Protein AF-A0A7W0CWV4-F1 (afdb_monomer)

Nearest PDB structures (foldseek):
  7r3g-assembly1_B  TM=3.797E-01  e=4.487E-05  Pseudomonas aeruginosa PAO1
  7r3i-assembly1_A  TM=3.775E-01  e=4.732E-05  Pseudomonas aeruginosa PAO1
  8dq1-assembly1_D  TM=3.944E-01  e=2.731E-04  Pseudomonas aeruginosa
  4lgw-assembly1_A  TM=4.162E-01  e=2.286E-03  Escherichia coli K-12
  3qp6-assembly1_A-2  TM=3.674E-01  e=3.496E-03  Chromobacterium violaceum

Sequence (206 aa):
MHLPATTRLRAEILIAPDAERLVTLFADSLAEHGISGHFCLRKTGSALTPLVGDAPELIARSHSFFVDSDDMYFAGARVLLAEPDRALNNEEMARVRGYAQLFAARALALQELADDIETDCGLSLRERYVLGRRLAGLAPIDIALEAKLTVQSVTAAIDNAVARLGAETQAEAISVAARRGWLAVTSLENCSSSCQNLTYKAAQNG

Foldseek 3Di:
DDDQLLVVCVVPLLQPLALVVLQVSLCSNVVVQQWRWKFKWWADPNDTHGFDIDCPVLVVDDAPDKAAQPDPVLRTMIMGIHDHPDDDDPVRSVSNNVSNNSSNSLRSLLVQLVVQDQDPVQGTLVLLALLLVVVVVDDLVVVCVSSVHDSVVSVVSLVSLCVSVVHPDSVRSSVVCVVVVNRDNDSRPDPDDDPPDPDDDDDDPD

Solvent-accessible surface area (backbone atoms only — not comparable to full-atom values): 11822 Å² total; per-residue (Å²): 136,86,75,56,40,57,60,53,29,71,75,33,58,56,65,52,60,43,57,70,63,43,40,51,35,48,45,50,32,34,45,78,60,41,19,86,32,31,29,34,26,37,38,58,92,91,47,74,43,89,69,53,56,84,27,72,72,62,76,81,52,92,75,93,48,65,46,72,41,83,47,86,89,59,60,32,27,33,31,41,44,45,75,47,80,52,90,70,53,75,67,56,48,51,49,54,48,53,51,47,44,49,47,37,54,45,44,51,54,50,48,43,42,71,68,44,42,78,39,98,86,72,42,27,46,38,29,21,30,52,42,26,41,46,73,74,65,49,50,58,63,55,50,10,63,52,59,73,46,49,51,67,56,46,51,48,32,51,55,51,40,16,60,66,66,70,34,97,38,68,70,51,27,39,52,54,33,52,77,69,68,55,44,37,75,62,67,67,77,67,98,75,76,81,94,76,79,90,72,85,84,79,86,83,89,127

pLDDT: mean 79.52, std 17.87, range [30.25, 96.5]

Mean predicted aligned error: 11.3 Å

Radius of gyration: 19.94 Å; Cα contacts (8 Å, |Δi|>4): 281; chains: 1; bounding box: 46×44×71 Å

Structure (mmCIF, N/CA/C/O backbone):
data_AF-A0A7W0CWV4-F1
#
_entry.id   AF-A0A7W0CWV4-F1
#
loop_
_atom_site.group_PDB
_atom_site.id
_atom_site.type_symbol
_atom_site.label_atom_id
_atom_site.label_alt_id
_atom_site.label_comp_id
_atom_site.label_asym_id
_atom_site.label_entity_id
_atom_site.label_seq_id
_atom_site.pdbx_PDB_ins_code
_atom_site.Cartn_x
_atom_site.Cartn_y
_atom_site.Cartn_z
_atom_site.occupancy
_atom_site.B_iso_or_equiv
_atom_site.auth_seq_id
_atom_site.auth_comp_id
_atom_site.auth_asym_id
_atom_site.auth_atom_id
_atom_site.pdbx_PDB_model_num
ATOM 1 N N . MET A 1 1 ? 11.114 25.283 -8.990 1.00 48.53 1 MET A N 1
ATOM 2 C CA . MET A 1 1 ? 12.227 24.309 -8.987 1.00 48.53 1 MET A CA 1
ATOM 3 C C . MET A 1 1 ? 11.591 22.928 -9.021 1.00 48.53 1 MET A C 1
ATOM 5 O O . MET A 1 1 ? 10.829 22.630 -8.112 1.00 48.53 1 MET A O 1
ATOM 9 N N . HIS A 1 2 ? 11.763 22.158 -10.095 1.00 65.81 2 HIS A N 1
ATOM 10 C CA . HIS A 1 2 ? 11.173 20.818 -10.193 1.00 65.81 2 HIS A CA 1
ATOM 11 C C . HIS A 1 2 ? 12.136 19.836 -9.513 1.00 65.81 2 HIS A C 1
ATOM 13 O O . HIS A 1 2 ? 13.304 19.776 -9.892 1.00 65.81 2 HIS A O 1
ATOM 19 N N . LEU A 1 3 ? 11.696 19.169 -8.444 1.00 75.06 3 LEU A N 1
ATOM 20 C CA . LEU A 1 3 ? 12.513 18.166 -7.756 1.00 75.06 3 LEU A CA 1
ATOM 21 C C . LEU A 1 3 ? 12.644 16.920 -8.649 1.00 75.06 3 LEU A C 1
ATOM 23 O O . LEU A 1 3 ? 11.643 16.544 -9.266 1.00 75.06 3 LEU A O 1
ATOM 27 N N . PRO A 1 4 ? 13.815 16.250 -8.683 1.00 87.56 4 PRO A N 1
ATOM 28 C CA . PRO A 1 4 ? 13.959 14.962 -9.363 1.00 87.56 4 PRO A CA 1
ATOM 29 C C . PRO A 1 4 ? 12.884 13.970 -8.904 1.00 87.56 4 PRO A C 1
ATOM 31 O O . PRO A 1 4 ? 12.509 13.963 -7.725 1.00 87.56 4 PRO A O 1
ATOM 34 N N . ALA A 1 5 ? 12.382 13.134 -9.810 1.00 87.44 5 ALA A N 1
ATOM 35 C CA . ALA A 1 5 ? 11.372 12.122 -9.516 1.00 87.44 5 ALA A CA 1
ATOM 36 C C . ALA A 1 5 ? 11.828 11.176 -8.408 1.00 87.44 5 ALA A C 1
ATOM 38 O O . ALA A 1 5 ? 11.078 10.939 -7.464 1.00 87.44 5 ALA A O 1
ATOM 39 N N . THR A 1 6 ? 13.090 10.749 -8.441 1.00 86.44 6 THR A N 1
ATOM 40 C CA . THR A 1 6 ? 13.674 9.941 -7.368 1.00 86.44 6 THR A CA 1
ATOM 41 C C . THR A 1 6 ? 13.585 10.630 -5.998 1.00 86.44 6 THR A C 1
ATOM 43 O O . THR A 1 6 ? 13.285 9.992 -4.991 1.00 86.44 6 THR A O 1
ATOM 46 N N . THR A 1 7 ? 13.802 11.946 -5.928 1.00 85.81 7 THR A N 1
ATOM 47 C CA . THR A 1 7 ? 13.691 12.710 -4.671 1.00 85.81 7 THR A CA 1
ATOM 48 C C . THR A 1 7 ? 12.243 12.775 -4.186 1.00 85.81 7 THR A C 1
ATOM 50 O O . THR A 1 7 ? 11.997 12.626 -2.990 1.00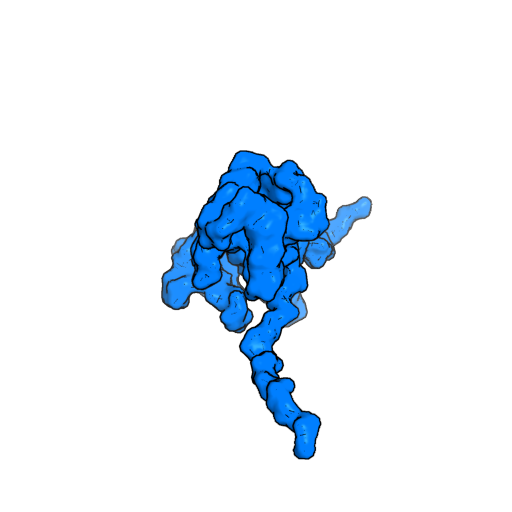 85.81 7 THR A O 1
ATOM 53 N N . ARG A 1 8 ? 11.282 12.954 -5.102 1.00 86.19 8 ARG A N 1
ATOM 54 C CA . ARG A 1 8 ? 9.847 12.934 -4.776 1.00 86.19 8 ARG A CA 1
ATOM 55 C C . ARG A 1 8 ? 9.422 11.563 -4.252 1.00 86.19 8 ARG A C 1
ATOM 57 O O . ARG A 1 8 ? 8.837 11.489 -3.177 1.00 86.19 8 ARG A O 1
ATOM 64 N N . LEU A 1 9 ? 9.806 10.486 -4.942 1.00 87.31 9 LEU A N 1
ATOM 65 C CA . LEU A 1 9 ? 9.538 9.121 -4.492 1.00 87.31 9 LEU A CA 1
ATOM 66 C C . LEU A 1 9 ? 10.114 8.882 -3.094 1.00 87.31 9 LEU A C 1
ATOM 68 O O . LEU A 1 9 ? 9.396 8.429 -2.214 1.00 87.31 9 LEU A O 1
ATOM 72 N N . ARG A 1 10 ? 11.377 9.246 -2.844 1.00 84.88 10 ARG A N 1
ATOM 73 C CA . ARG A 1 10 ? 12.005 9.087 -1.519 1.00 84.88 10 ARG A CA 1
ATOM 74 C C . ARG A 1 10 ? 11.244 9.783 -0.393 1.00 84.88 10 ARG A C 1
ATOM 76 O O . ARG A 1 10 ? 11.206 9.251 0.710 1.00 84.88 10 ARG A O 1
ATOM 83 N N . ALA A 1 11 ? 10.692 10.965 -0.653 1.00 82.00 11 ALA A N 1
ATOM 84 C CA . ALA A 1 11 ? 9.949 11.724 0.348 1.00 82.00 11 ALA A CA 1
ATOM 85 C C . ALA A 1 11 ? 8.570 11.118 0.647 1.00 82.00 11 ALA A C 1
ATOM 87 O O . ALA A 1 11 ? 8.021 11.356 1.718 1.00 82.00 11 ALA A O 1
ATOM 88 N N . GLU A 1 12 ? 8.009 10.352 -0.290 1.00 82.25 12 GLU A N 1
ATOM 89 C CA . GLU A 1 12 ? 6.602 9.960 -0.248 1.00 82.25 12 GLU A CA 1
ATOM 90 C C . GLU A 1 12 ? 6.362 8.450 -0.169 1.00 82.25 12 GLU A C 1
ATOM 92 O O . GLU A 1 12 ? 5.296 8.040 0.274 1.00 82.25 12 GLU A O 1
ATOM 97 N N . ILE A 1 13 ? 7.321 7.600 -0.543 1.00 80.75 13 ILE A N 1
ATOM 98 C CA . ILE A 1 13 ? 7.119 6.149 -0.701 1.00 80.75 13 ILE A CA 1
ATOM 99 C C . ILE A 1 13 ? 6.605 5.459 0.569 1.00 80.75 13 ILE A C 1
ATOM 101 O O . ILE A 1 13 ? 5.831 4.512 0.478 1.00 80.75 13 ILE A O 1
ATOM 105 N N . LEU A 1 14 ? 6.981 5.960 1.749 1.00 71.69 14 LEU A N 1
ATOM 106 C CA . LEU A 1 14 ? 6.541 5.427 3.041 1.00 71.69 14 LEU A CA 1
ATOM 107 C C . LEU A 1 14 ? 5.212 6.015 3.522 1.00 71.69 14 LEU A C 1
ATOM 109 O O . LEU A 1 14 ? 4.548 5.405 4.357 1.00 71.69 14 LEU A O 1
ATOM 113 N N . ILE A 1 15 ? 4.790 7.158 2.979 1.00 69.81 15 ILE A N 1
ATOM 114 C CA . ILE A 1 15 ? 3.610 7.909 3.432 1.00 69.81 15 ILE A CA 1
ATOM 115 C C . ILE A 1 15 ? 2.509 8.013 2.372 1.00 69.81 15 ILE A C 1
ATOM 117 O O . ILE A 1 15 ? 1.427 8.502 2.682 1.00 69.81 15 ILE A O 1
ATOM 121 N N . ALA A 1 16 ? 2.749 7.534 1.147 1.00 70.94 16 ALA A N 1
ATOM 122 C CA . ALA A 1 16 ? 1.817 7.617 0.030 1.00 70.94 16 ALA A CA 1
ATOM 123 C C . ALA A 1 16 ? 0.456 7.013 0.423 1.00 70.94 16 ALA A C 1
ATOM 125 O O . ALA A 1 16 ? 0.396 5.814 0.709 1.00 70.94 16 ALA A O 1
ATOM 126 N N . PRO A 1 17 ? -0.632 7.803 0.458 1.00 65.50 17 PRO A N 1
ATOM 127 C CA . PRO A 1 17 ? -1.905 7.375 1.040 1.00 65.50 17 PRO A CA 1
ATOM 128 C C . PRO A 1 17 ? -2.583 6.257 0.244 1.00 65.50 17 PRO A C 1
ATOM 130 O O . PRO A 1 17 ? -3.444 5.561 0.769 1.00 65.50 17 PRO A O 1
ATOM 133 N N . ASP A 1 18 ? -2.179 6.054 -1.010 1.00 72.38 18 ASP A N 1
ATOM 134 C CA . ASP A 1 18 ? -2.838 5.141 -1.928 1.00 72.38 18 ASP A CA 1
ATOM 135 C C . ASP A 1 18 ? -1.912 4.608 -3.027 1.00 72.38 18 ASP A C 1
ATOM 137 O O . ASP A 1 18 ? -0.831 5.145 -3.288 1.00 72.38 18 ASP A O 1
ATOM 141 N N . ALA A 1 19 ? -2.368 3.532 -3.672 1.00 79.12 19 ALA A N 1
ATOM 142 C CA . ALA A 1 19 ? -1.589 2.800 -4.657 1.00 79.12 19 ALA A CA 1
ATOM 143 C C . ALA A 1 19 ? -1.423 3.570 -5.979 1.00 79.12 19 ALA A C 1
ATOM 145 O O . ALA A 1 19 ? -0.375 3.467 -6.599 1.00 79.12 19 ALA A O 1
ATOM 146 N N . GLU A 1 20 ? -2.399 4.379 -6.396 1.00 84.00 20 GLU A N 1
ATOM 147 C CA . GLU A 1 20 ? -2.355 5.138 -7.657 1.00 84.00 20 GLU A CA 1
ATOM 148 C C . GLU A 1 20 ? -1.263 6.219 -7.625 1.00 84.00 20 GLU A C 1
ATOM 150 O O . GLU A 1 20 ? -0.441 6.334 -8.542 1.00 84.00 20 GLU A O 1
ATOM 155 N N . ARG A 1 21 ? -1.195 6.976 -6.524 1.00 83.94 21 ARG A N 1
ATOM 156 C CA . ARG A 1 21 ? -0.121 7.949 -6.300 1.00 83.94 21 ARG A CA 1
ATOM 157 C C . ARG A 1 21 ? 1.238 7.261 -6.248 1.00 83.94 21 ARG A C 1
ATOM 159 O O . ARG A 1 21 ? 2.197 7.745 -6.846 1.00 83.94 21 ARG A O 1
ATOM 166 N N . LEU A 1 22 ? 1.312 6.133 -5.549 1.00 88.19 22 LEU A N 1
ATOM 167 C CA . LEU A 1 22 ? 2.534 5.353 -5.422 1.00 88.19 22 LEU A CA 1
ATOM 168 C C . LEU A 1 22 ? 3.024 4.821 -6.785 1.00 88.19 22 LEU A C 1
ATOM 170 O O . LEU A 1 22 ? 4.214 4.935 -7.073 1.00 88.19 22 LEU A O 1
ATOM 174 N N . VAL A 1 23 ? 2.122 4.317 -7.636 1.00 93.19 23 VAL A N 1
ATOM 175 C CA . VAL A 1 23 ? 2.412 3.888 -9.020 1.00 93.19 23 VAL A CA 1
ATOM 176 C C . VAL A 1 23 ? 2.984 5.040 -9.830 1.00 93.19 23 VAL A C 1
ATOM 178 O O . VAL A 1 23 ? 4.020 4.880 -10.465 1.00 93.19 23 VAL A O 1
ATOM 181 N N . THR A 1 24 ? 2.361 6.217 -9.758 1.00 92.38 24 THR A N 1
ATOM 182 C CA . THR A 1 24 ? 2.799 7.393 -10.525 1.00 92.38 24 THR A CA 1
ATOM 183 C C . THR A 1 24 ? 4.199 7.843 -10.099 1.00 92.38 24 THR A C 1
ATOM 185 O O . THR A 1 24 ? 5.072 8.063 -10.932 1.00 92.38 24 THR A O 1
ATOM 188 N N . LEU A 1 25 ? 4.448 7.936 -8.788 1.00 92.19 25 LEU A N 1
ATOM 189 C CA . LEU A 1 25 ? 5.756 8.328 -8.255 1.00 92.19 25 LEU A CA 1
ATOM 190 C C . LEU A 1 25 ? 6.855 7.329 -8.620 1.00 92.19 25 LEU A C 1
ATOM 192 O O . LEU A 1 25 ? 7.989 7.728 -8.894 1.00 92.19 25 LEU A O 1
ATOM 196 N N . PHE A 1 26 ? 6.534 6.035 -8.595 1.00 95.31 26 PHE A N 1
ATOM 197 C CA . PHE A 1 26 ? 7.499 5.003 -8.934 1.00 95.31 26 PHE A CA 1
ATOM 198 C C . PHE A 1 26 ? 7.776 4.967 -10.442 1.00 95.31 26 PHE A C 1
ATOM 200 O O . PHE A 1 26 ? 8.948 4.962 -10.819 1.00 95.31 26 PHE A O 1
ATOM 207 N N . ALA A 1 27 ? 6.749 5.078 -11.289 1.00 95.56 27 ALA A N 1
ATOM 208 C CA . ALA A 1 27 ? 6.884 5.217 -12.741 1.00 95.56 27 ALA A CA 1
ATOM 209 C C . ALA A 1 27 ? 7.787 6.399 -13.128 1.00 95.56 27 ALA A C 1
ATOM 211 O O . ALA A 1 27 ? 8.766 6.223 -13.853 1.00 95.56 27 ALA A O 1
ATOM 212 N N . ASP A 1 28 ? 7.532 7.583 -12.559 1.00 94.56 28 ASP A N 1
ATOM 213 C CA . ASP A 1 28 ? 8.356 8.775 -12.780 1.00 94.56 28 ASP A CA 1
ATOM 214 C C . ASP A 1 28 ? 9.831 8.521 -12.407 1.00 94.56 28 ASP A C 1
ATOM 216 O O . ASP A 1 28 ? 10.742 8.980 -13.095 1.00 94.56 28 ASP A O 1
ATOM 220 N N . SER A 1 29 ? 10.088 7.795 -11.310 1.00 94.69 29 SER A N 1
ATOM 221 C CA . SER A 1 29 ? 11.456 7.474 -10.875 1.00 94.69 29 SER A CA 1
ATOM 222 C C . SER A 1 29 ? 12.153 6.461 -11.790 1.00 94.69 29 SER A C 1
ATOM 224 O O . SER A 1 29 ? 13.354 6.564 -12.033 1.00 94.69 29 SER A O 1
ATOM 226 N N . LEU A 1 30 ? 11.405 5.496 -12.327 1.00 95.06 30 LEU A N 1
ATOM 227 C CA . LEU A 1 30 ? 11.904 4.489 -13.259 1.00 95.06 30 LEU A CA 1
ATOM 228 C C . LEU A 1 30 ? 12.254 5.112 -14.614 1.00 95.06 30 LEU A C 1
ATOM 230 O O . LEU A 1 30 ? 13.278 4.758 -15.205 1.00 95.06 30 LEU A O 1
ATOM 234 N N . ALA A 1 31 ? 11.477 6.104 -15.055 1.00 94.56 31 ALA A N 1
ATOM 235 C CA . ALA A 1 31 ? 11.736 6.849 -16.282 1.00 94.56 31 ALA A CA 1
ATOM 236 C C . ALA A 1 31 ? 13.095 7.578 -16.261 1.00 94.56 31 ALA A C 1
ATOM 238 O O . ALA A 1 31 ? 13.762 7.654 -17.294 1.00 94.56 31 ALA A O 1
ATOM 239 N N . GLU A 1 32 ? 13.580 8.033 -15.095 1.00 93.38 32 GLU A N 1
ATOM 240 C CA . GLU A 1 32 ? 14.938 8.603 -14.951 1.00 93.38 32 GLU A CA 1
ATOM 241 C C . GLU A 1 32 ? 16.050 7.587 -15.280 1.00 93.38 32 GLU A C 1
ATOM 243 O O . GLU A 1 32 ? 17.175 7.962 -15.622 1.00 93.38 32 GLU A O 1
ATOM 248 N N . HIS A 1 33 ? 15.728 6.295 -15.216 1.00 92.88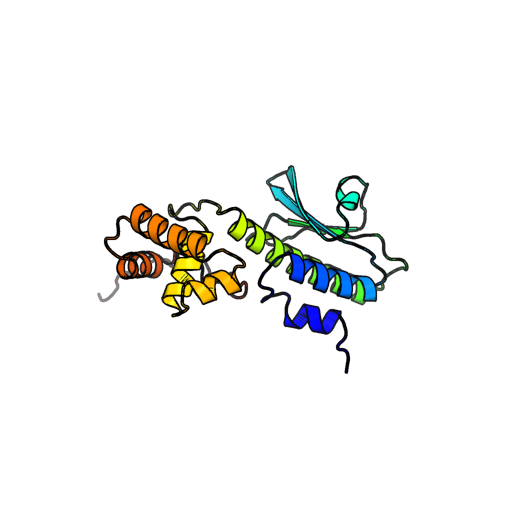 33 HIS A N 1
ATOM 249 C CA . HIS A 1 33 ? 16.605 5.180 -15.556 1.00 92.88 33 HIS A CA 1
ATOM 250 C C . HIS A 1 33 ? 16.272 4.542 -16.917 1.00 92.88 33 HIS A C 1
ATOM 252 O O . HIS A 1 33 ? 16.856 3.517 -17.261 1.00 92.88 33 HIS A O 1
ATOM 258 N N . GLY A 1 34 ? 15.376 5.141 -17.711 1.00 93.88 34 GLY A N 1
ATOM 259 C CA . GLY A 1 34 ? 14.951 4.596 -19.005 1.00 93.88 34 GLY A CA 1
ATOM 260 C C . GLY A 1 34 ? 14.116 3.320 -18.885 1.00 93.88 34 GLY A C 1
ATOM 261 O O . GLY A 1 34 ? 14.132 2.502 -19.794 1.00 93.88 34 GLY A O 1
ATOM 262 N N . ILE A 1 35 ? 13.442 3.108 -17.752 1.00 94.94 35 ILE A N 1
ATOM 263 C CA . ILE A 1 35 ? 12.514 1.992 -17.548 1.00 94.94 35 ILE A CA 1
ATOM 264 C C . ILE A 1 35 ? 11.100 2.542 -17.726 1.00 94.94 35 ILE A C 1
ATOM 266 O O . ILE A 1 35 ? 10.669 3.410 -16.972 1.00 94.94 35 ILE A O 1
ATOM 270 N N . SER A 1 36 ? 10.389 2.046 -18.735 1.00 94.38 36 SER A N 1
ATOM 271 C CA . SER A 1 36 ? 9.121 2.623 -19.206 1.00 94.38 36 SER A CA 1
ATOM 272 C C . SER A 1 36 ? 7.865 2.095 -18.512 1.00 94.38 36 SER A C 1
ATOM 274 O O . SER A 1 36 ? 6.772 2.558 -18.822 1.00 94.38 36 SER A O 1
ATOM 276 N N . GLY A 1 37 ? 7.999 1.143 -17.587 1.00 94.00 37 GLY A N 1
ATOM 277 C CA . GLY A 1 37 ? 6.848 0.602 -16.877 1.00 94.00 37 GLY A CA 1
ATOM 278 C C . GLY A 1 37 ? 7.205 -0.430 -15.819 1.00 94.00 37 GLY A C 1
ATOM 279 O O . GLY A 1 37 ? 8.314 -0.976 -15.783 1.00 94.00 37 GLY A O 1
ATOM 280 N N . HIS A 1 38 ? 6.237 -0.697 -14.953 1.00 95.69 38 HIS A N 1
ATOM 281 C CA . HIS A 1 38 ? 6.336 -1.667 -13.879 1.00 95.69 38 HIS A CA 1
ATOM 282 C C . HIS A 1 38 ? 4.982 -2.290 -13.539 1.00 95.69 38 HIS A C 1
ATOM 284 O O . HIS A 1 38 ? 3.911 -1.738 -13.802 1.00 95.69 38 HIS A O 1
ATOM 290 N N . PHE A 1 39 ? 5.030 -3.455 -12.896 1.00 94.50 39 PHE A N 1
ATOM 291 C CA . PHE A 1 39 ? 3.834 -4.084 -12.362 1.00 94.50 39 PHE A CA 1
ATOM 292 C C . PHE A 1 39 ? 4.110 -4.887 -11.094 1.00 94.50 39 PHE A C 1
ATOM 294 O O . PHE A 1 39 ? 4.978 -5.756 -11.069 1.00 94.50 39 PHE A O 1
ATOM 301 N N . CYS A 1 40 ? 3.354 -4.608 -10.037 1.00 92.56 40 CYS A N 1
ATOM 302 C CA . CYS A 1 40 ? 3.378 -5.334 -8.776 1.00 92.56 40 CYS A CA 1
ATOM 303 C C . CYS A 1 40 ? 2.389 -6.500 -8.801 1.00 92.56 40 CYS A C 1
ATOM 305 O O . CYS A 1 40 ? 1.221 -6.357 -9.172 1.00 92.56 40 CYS A O 1
ATOM 307 N N . LEU A 1 41 ? 2.853 -7.649 -8.335 1.00 90.00 41 LEU A N 1
ATOM 308 C CA . LEU A 1 41 ? 2.095 -8.878 -8.174 1.00 90.00 41 LEU A CA 1
ATOM 309 C C . LEU A 1 41 ? 2.132 -9.282 -6.707 1.00 90.00 41 LEU A C 1
ATOM 311 O O . LEU A 1 41 ? 3.210 -9.291 -6.120 1.00 90.00 41 LEU A O 1
ATOM 315 N N . ARG A 1 42 ? 1.000 -9.698 -6.136 1.00 87.25 42 ARG A N 1
ATOM 316 C CA . ARG A 1 42 ? 0.977 -10.428 -4.866 1.00 87.25 42 ARG A CA 1
ATOM 317 C C . ARG A 1 42 ? 1.454 -11.861 -5.102 1.00 87.25 42 ARG A C 1
ATOM 319 O O . ARG A 1 42 ? 1.037 -12.495 -6.064 1.00 87.25 42 ARG A O 1
ATOM 326 N N . LYS A 1 43 ? 2.291 -12.390 -4.217 1.00 81.94 43 LYS A N 1
ATOM 327 C CA . LYS A 1 43 ? 2.800 -13.762 -4.232 1.00 81.94 43 LYS A CA 1
ATOM 328 C C . LYS A 1 43 ? 2.219 -14.536 -3.052 1.00 81.94 43 LYS A C 1
ATOM 330 O O . LYS A 1 43 ? 2.431 -14.165 -1.905 1.00 81.94 43 LYS A O 1
ATOM 335 N N . THR A 1 44 ? 1.518 -15.630 -3.325 1.00 77.06 44 THR A N 1
ATOM 336 C CA . THR A 1 44 ? 0.954 -16.517 -2.296 1.00 77.06 44 THR A CA 1
ATOM 337 C C . THR A 1 44 ? 1.387 -17.945 -2.597 1.00 77.06 44 THR A C 1
ATOM 339 O O . THR A 1 44 ? 0.859 -18.601 -3.495 1.00 77.06 44 THR A O 1
ATOM 342 N N . GLY A 1 45 ? 2.419 -18.416 -1.893 1.00 75.19 45 GLY A N 1
ATOM 343 C CA . GLY A 1 45 ? 3.118 -19.645 -2.271 1.00 75.19 45 GLY A CA 1
ATOM 344 C C . GLY A 1 45 ? 3.741 -19.508 -3.666 1.00 75.19 45 GLY A C 1
ATOM 345 O O . GLY A 1 45 ? 4.633 -18.683 -3.872 1.00 75.19 45 GLY A O 1
ATOM 346 N N . SER A 1 46 ? 3.267 -20.309 -4.624 1.00 76.50 46 SER A N 1
ATOM 347 C CA . SER A 1 46 ? 3.660 -20.236 -6.040 1.00 76.50 46 SER A CA 1
ATOM 348 C C . SER A 1 46 ? 2.728 -19.381 -6.907 1.00 76.50 46 SER A C 1
ATOM 350 O O . SER A 1 46 ? 3.074 -19.091 -8.051 1.00 76.50 46 SER A O 1
ATOM 352 N N . ALA A 1 47 ? 1.561 -18.981 -6.395 1.00 80.81 47 ALA A N 1
ATOM 353 C CA . ALA A 1 47 ? 0.602 -18.180 -7.144 1.00 80.81 47 ALA A CA 1
ATOM 354 C C . ALA A 1 47 ? 1.032 -16.708 -7.192 1.00 80.81 47 ALA A C 1
ATOM 356 O O . ALA A 1 47 ? 1.503 -16.163 -6.191 1.00 80.81 47 ALA A O 1
ATOM 357 N N . LEU A 1 48 ? 0.839 -16.072 -8.351 1.00 84.31 48 LEU A N 1
ATOM 358 C CA . LEU A 1 48 ? 1.027 -14.638 -8.556 1.00 84.31 48 LEU A CA 1
ATOM 359 C C . LEU A 1 48 ? -0.312 -14.009 -8.947 1.00 84.31 48 LEU A C 1
ATOM 361 O O . LEU A 1 48 ? -0.896 -14.383 -9.963 1.00 84.31 48 LEU A O 1
ATOM 365 N N . THR A 1 49 ? -0.778 -13.051 -8.153 1.00 86.75 49 THR A N 1
ATOM 366 C CA . THR A 1 49 ? -2.042 -12.339 -8.368 1.00 86.75 49 THR A CA 1
ATOM 367 C C . THR A 1 49 ? -1.748 -10.881 -8.718 1.00 86.75 49 THR A C 1
ATOM 369 O O . THR A 1 49 ? -0.954 -10.254 -8.015 1.00 86.75 49 THR A O 1
ATOM 372 N N . PRO A 1 50 ? -2.356 -10.312 -9.773 1.00 89.19 50 PRO A N 1
ATOM 373 C CA . PRO A 1 50 ? -2.196 -8.899 -10.105 1.00 89.19 50 PRO A CA 1
ATOM 374 C C . PRO A 1 50 ? -2.537 -7.977 -8.931 1.00 89.19 50 PRO A C 1
ATOM 376 O O . PRO A 1 50 ? -3.556 -8.188 -8.278 1.00 89.19 50 PRO A O 1
ATOM 379 N N . LEU A 1 51 ? -1.688 -6.976 -8.669 1.00 87.50 51 LEU A N 1
ATOM 380 C CA . LEU A 1 51 ? -1.904 -6.002 -7.599 1.00 87.50 51 LEU A CA 1
ATOM 381 C C . LEU A 1 51 ? -2.056 -4.589 -8.169 1.00 87.50 51 LEU A C 1
ATOM 383 O O . LEU A 1 51 ? -3.166 -4.073 -8.231 1.00 87.50 51 LEU A O 1
ATOM 387 N N . VAL A 1 52 ? -0.962 -3.968 -8.616 1.00 91.12 52 VAL A N 1
ATOM 388 C CA . VAL A 1 52 ? -0.997 -2.596 -9.143 1.00 91.12 52 VAL A CA 1
ATOM 389 C C . VAL A 1 52 ? 0.229 -2.293 -10.004 1.00 91.12 52 VAL A C 1
ATOM 391 O O . VAL A 1 52 ? 1.305 -2.825 -9.752 1.00 91.12 52 VAL A O 1
ATOM 394 N N . GLY A 1 53 ? 0.097 -1.414 -10.990 1.00 93.19 53 GLY A N 1
ATOM 395 C CA . GLY A 1 53 ? 1.195 -0.930 -11.824 1.00 93.19 53 GLY A CA 1
ATOM 396 C C . GLY A 1 53 ? 0.673 -0.131 -13.009 1.00 93.19 53 GLY A C 1
ATOM 397 O O . GLY A 1 53 ? -0.539 -0.059 -13.219 1.00 93.19 53 GLY A O 1
ATOM 398 N N . ASP A 1 54 ? 1.583 0.450 -13.781 1.00 94.25 54 ASP A N 1
ATOM 399 C CA . ASP A 1 54 ? 1.278 1.214 -14.996 1.00 94.25 54 ASP A CA 1
ATOM 400 C C . ASP A 1 54 ? 1.429 0.391 -16.287 1.00 94.25 54 ASP A C 1
ATOM 402 O O . ASP A 1 54 ? 0.954 0.821 -17.335 1.00 94.25 54 ASP A O 1
ATOM 406 N N . ALA A 1 55 ? 2.021 -0.805 -16.202 1.00 93.25 55 ALA A N 1
ATOM 407 C CA . ALA A 1 55 ? 2.272 -1.689 -17.341 1.00 93.25 55 ALA A CA 1
ATOM 408 C C . ALA A 1 55 ? 1.747 -3.126 -17.094 1.00 93.25 55 ALA A C 1
ATOM 410 O O . ALA A 1 55 ? 2.532 -4.061 -16.888 1.00 93.25 55 ALA A O 1
ATOM 411 N N . PRO A 1 56 ? 0.416 -3.353 -17.068 1.00 91.50 56 PRO A N 1
ATOM 412 C CA . PRO A 1 56 ? -0.183 -4.674 -16.821 1.00 91.50 56 PRO A CA 1
ATOM 413 C C . PRO A 1 56 ? 0.198 -5.737 -17.860 1.00 91.50 56 PRO A C 1
ATOM 415 O O . PRO A 1 56 ? 0.178 -6.934 -17.571 1.00 91.50 56 PRO A O 1
ATOM 418 N N . GLU A 1 57 ? 0.589 -5.334 -19.065 1.00 91.00 57 GLU A N 1
ATOM 419 C CA . GLU A 1 57 ? 1.091 -6.227 -20.105 1.00 91.00 57 GLU A CA 1
ATOM 420 C C . GLU A 1 57 ? 2.364 -6.978 -19.690 1.00 91.00 57 GLU A C 1
ATOM 422 O O . GLU A 1 57 ? 2.632 -8.054 -20.228 1.00 91.00 57 GLU A O 1
ATOM 427 N N . LEU A 1 58 ? 3.114 -6.478 -18.698 1.00 90.56 58 LEU A N 1
ATOM 428 C CA . LEU A 1 58 ? 4.272 -7.175 -18.131 1.00 90.56 58 LEU A CA 1
ATOM 429 C C . LEU A 1 58 ? 3.875 -8.514 -17.478 1.00 90.56 58 LEU A C 1
ATOM 431 O O . LEU A 1 58 ? 4.678 -9.428 -17.372 1.00 90.56 58 LEU A O 1
ATOM 435 N N . ILE A 1 59 ? 2.618 -8.732 -17.105 1.00 88.12 59 ILE A N 1
ATOM 436 C CA . ILE A 1 59 ? 2.207 -10.013 -16.504 1.00 88.12 59 ILE A CA 1
ATOM 437 C C . ILE A 1 59 ? 2.314 -11.173 -17.511 1.00 88.12 59 ILE A C 1
ATOM 439 O O . ILE A 1 59 ? 2.590 -12.311 -17.134 1.00 88.12 59 ILE A O 1
ATOM 443 N N . ALA A 1 60 ? 2.106 -10.893 -18.800 1.00 84.62 60 ALA A N 1
ATOM 444 C CA . ALA A 1 60 ? 1.983 -11.913 -19.839 1.00 84.62 60 ALA A CA 1
ATOM 445 C C . ALA A 1 60 ? 3.300 -12.245 -20.564 1.00 84.62 60 ALA A C 1
ATOM 447 O O . ALA A 1 60 ? 3.323 -13.159 -21.390 1.00 84.62 60 ALA A O 1
ATOM 448 N N . ARG A 1 61 ? 4.393 -11.512 -20.307 1.00 80.69 61 ARG A N 1
ATOM 449 C CA . ARG A 1 61 ? 5.673 -11.703 -21.021 1.00 80.69 61 ARG A CA 1
ATOM 450 C C . ARG A 1 61 ? 6.667 -12.464 -20.145 1.00 80.69 61 ARG A C 1
ATOM 452 O O . ARG A 1 61 ? 6.550 -12.512 -18.923 1.00 80.69 61 ARG A O 1
ATOM 459 N N . SER A 1 62 ? 7.684 -13.047 -20.769 1.00 75.25 62 SER A N 1
ATOM 460 C CA . SER A 1 62 ? 8.843 -13.556 -20.032 1.00 75.25 62 SER A CA 1
ATOM 461 C C . SER A 1 62 ? 9.692 -12.371 -19.564 1.00 75.25 62 SER A C 1
ATOM 463 O O . SER A 1 62 ? 10.044 -11.533 -20.389 1.00 75.25 62 SER A O 1
ATOM 465 N N . HIS A 1 63 ? 10.016 -12.299 -18.270 1.00 73.56 63 HIS A N 1
ATOM 466 C CA . HIS A 1 63 ? 10.764 -11.184 -17.677 1.00 73.56 63 HIS A CA 1
ATOM 467 C C . HIS A 1 63 ? 12.067 -11.679 -17.064 1.00 73.56 63 HIS A C 1
ATOM 469 O O . HIS A 1 63 ? 12.071 -12.592 -16.239 1.00 73.56 63 HIS A O 1
ATOM 475 N N . SER A 1 64 ? 13.172 -11.053 -17.455 1.00 74.00 64 SER A N 1
ATOM 476 C CA . SER A 1 64 ? 14.492 -11.241 -16.845 1.00 74.00 64 SER A CA 1
ATOM 477 C C . SER A 1 64 ? 14.745 -10.238 -15.716 1.00 74.00 64 SER A C 1
ATOM 479 O O . SER A 1 64 ? 15.582 -10.485 -14.846 1.00 74.00 64 SER A O 1
ATOM 481 N N . PHE A 1 65 ? 14.002 -9.125 -15.711 1.00 82.50 65 PHE A N 1
ATOM 482 C CA . PHE A 1 65 ? 14.177 -8.035 -14.767 1.00 82.50 65 PHE A CA 1
ATOM 483 C C . PHE A 1 65 ? 12.976 -7.911 -13.827 1.00 82.50 65 PHE A C 1
ATOM 485 O O . PHE A 1 65 ? 11.938 -7.337 -14.154 1.00 82.50 65 PHE A O 1
ATOM 492 N N . PHE A 1 66 ? 13.119 -8.498 -12.642 1.00 86.38 66 PHE A N 1
ATOM 493 C CA . PHE A 1 66 ? 12.136 -8.414 -11.571 1.00 86.38 66 PHE A CA 1
ATOM 494 C C . PHE A 1 66 ? 12.827 -8.296 -10.215 1.00 86.38 66 PHE A C 1
ATOM 496 O O . PHE A 1 66 ? 14.011 -8.614 -10.063 1.00 86.38 66 PHE A O 1
ATOM 503 N N . VAL A 1 67 ? 12.063 -7.841 -9.229 1.00 84.94 67 VAL A N 1
ATOM 504 C CA . VAL A 1 67 ? 12.475 -7.749 -7.830 1.00 84.94 67 VAL A CA 1
ATOM 505 C C . VAL A 1 67 ? 11.462 -8.518 -7.000 1.00 84.94 67 VAL A C 1
ATOM 507 O O . VAL A 1 67 ? 10.272 -8.205 -7.028 1.00 84.94 67 VAL A O 1
ATOM 510 N N . ASP A 1 68 ? 11.927 -9.552 -6.308 1.00 82.06 68 ASP A N 1
ATOM 511 C CA . ASP A 1 68 ? 11.137 -10.238 -5.290 1.00 82.06 68 ASP A CA 1
ATOM 512 C C . ASP A 1 68 ? 11.339 -9.535 -3.948 1.00 82.06 68 ASP A C 1
ATOM 514 O O . ASP A 1 68 ? 12.459 -9.164 -3.601 1.00 82.06 68 ASP A O 1
ATOM 518 N N . SER A 1 69 ? 10.249 -9.362 -3.200 1.00 69.38 69 SER A N 1
ATOM 519 C CA . SER A 1 69 ? 10.335 -8.926 -1.812 1.00 69.38 69 SER A CA 1
ATOM 520 C C . SER A 1 69 ? 10.847 -10.068 -0.939 1.00 69.38 69 SER A C 1
ATOM 522 O O . SER A 1 69 ? 10.112 -11.022 -0.679 1.00 69.38 69 SER A O 1
ATOM 524 N N . ASP A 1 70 ? 12.099 -9.959 -0.493 1.00 58.22 70 ASP A N 1
ATOM 525 C CA . ASP A 1 70 ? 12.773 -10.955 0.357 1.00 58.22 70 ASP A CA 1
ATOM 526 C C . ASP A 1 70 ? 12.419 -10.828 1.855 1.00 58.22 70 ASP A C 1
ATOM 528 O O . ASP A 1 70 ? 12.897 -11.605 2.683 1.00 58.22 70 ASP A O 1
ATOM 532 N N . ASP A 1 71 ? 11.596 -9.849 2.236 1.00 50.31 71 ASP A N 1
ATOM 533 C CA . ASP A 1 71 ? 11.251 -9.620 3.638 1.00 50.31 71 ASP A CA 1
ATOM 534 C C . ASP A 1 71 ? 10.279 -10.697 4.143 1.00 50.31 71 ASP A C 1
ATOM 536 O O . ASP A 1 71 ? 9.147 -10.781 3.678 1.00 50.31 71 ASP A O 1
ATOM 540 N N . MET A 1 72 ? 10.702 -11.501 5.125 1.00 41.28 72 MET A N 1
ATOM 541 C CA . MET A 1 72 ? 9.889 -12.547 5.764 1.00 41.28 72 MET A CA 1
ATOM 542 C C . MET A 1 72 ? 8.577 -12.031 6.382 1.00 41.28 72 MET A C 1
ATOM 544 O O . MET A 1 72 ? 7.677 -12.836 6.615 1.00 41.28 72 MET A O 1
ATOM 548 N N . TYR A 1 73 ? 8.450 -10.725 6.643 1.00 42.56 73 TYR A N 1
ATOM 549 C CA . TYR A 1 73 ? 7.252 -10.114 7.234 1.00 42.56 73 TYR A CA 1
ATOM 550 C C . TYR A 1 73 ? 6.287 -9.518 6.196 1.00 42.56 73 TYR A C 1
ATOM 552 O O . TYR A 1 73 ? 5.103 -9.367 6.484 1.00 42.56 73 TYR A O 1
ATOM 560 N N . PHE A 1 74 ? 6.779 -9.243 4.984 1.00 49.62 74 PHE A N 1
ATOM 561 C CA . PHE A 1 74 ? 6.018 -8.773 3.816 1.00 49.62 74 PHE A CA 1
ATOM 562 C C . PHE A 1 74 ? 6.214 -9.715 2.618 1.00 49.62 74 PHE A C 1
ATOM 564 O O . PHE A 1 74 ? 6.203 -9.299 1.453 1.00 49.62 74 PHE A O 1
ATOM 571 N N . ALA A 1 75 ? 6.456 -10.992 2.919 1.00 51.78 75 ALA A N 1
ATOM 572 C CA . ALA A 1 75 ? 6.760 -12.034 1.956 1.00 51.78 75 ALA A CA 1
ATOM 573 C C . ALA A 1 75 ? 5.517 -12.269 1.108 1.00 51.78 75 ALA A C 1
ATOM 575 O O . ALA A 1 75 ? 4.611 -13.005 1.490 1.00 51.78 75 ALA A O 1
ATOM 576 N N . GLY A 1 76 ? 5.445 -11.595 -0.033 1.00 73.38 76 GLY A N 1
ATOM 577 C CA . GLY A 1 76 ? 4.228 -11.677 -0.816 1.00 73.38 76 GLY A CA 1
ATOM 578 C C . GLY A 1 76 ? 4.100 -10.684 -1.944 1.00 73.38 76 GLY A C 1
ATOM 579 O O . GLY A 1 76 ? 2.978 -10.479 -2.390 1.00 73.38 76 GLY A O 1
ATOM 580 N N . ALA A 1 77 ? 5.184 -10.073 -2.424 1.00 82.00 77 ALA A N 1
ATOM 581 C CA . ALA A 1 77 ? 5.106 -9.218 -3.599 1.00 82.00 77 ALA A CA 1
ATOM 582 C C . ALA A 1 77 ? 6.309 -9.378 -4.535 1.00 82.00 77 ALA A C 1
ATOM 584 O O . ALA A 1 77 ? 7.444 -9.552 -4.090 1.00 82.00 77 ALA A O 1
ATOM 585 N N . ARG A 1 78 ? 6.036 -9.318 -5.839 1.00 89.62 78 ARG A N 1
ATOM 586 C CA . ARG A 1 78 ? 7.017 -9.286 -6.926 1.00 89.62 78 ARG A CA 1
ATOM 587 C C . ARG A 1 78 ? 6.760 -8.057 -7.780 1.00 89.62 78 ARG A C 1
ATOM 589 O O . ARG A 1 78 ? 5.635 -7.856 -8.225 1.00 89.62 78 ARG A O 1
ATOM 596 N N . VAL A 1 79 ? 7.804 -7.296 -8.074 1.00 92.69 79 VAL A N 1
ATOM 597 C CA . VAL A 1 79 ? 7.754 -6.196 -9.040 1.00 92.69 79 VAL A CA 1
ATOM 598 C C . VAL A 1 79 ? 8.382 -6.654 -10.342 1.00 92.69 79 VAL A C 1
ATOM 600 O O . VAL A 1 79 ? 9.563 -6.995 -10.383 1.00 92.69 79 VAL A O 1
ATOM 603 N N . LEU A 1 80 ? 7.592 -6.657 -11.405 1.00 93.88 80 LEU A N 1
ATOM 604 C CA . LEU A 1 80 ? 8.066 -6.765 -12.775 1.00 93.88 80 LEU A CA 1
ATOM 605 C C . LEU A 1 80 ? 8.462 -5.374 -13.262 1.00 93.88 80 LEU A C 1
ATOM 607 O O . LEU A 1 80 ? 7.729 -4.415 -13.025 1.00 93.88 80 LEU A O 1
ATOM 611 N N . LEU A 1 81 ? 9.603 -5.268 -13.934 1.00 94.06 81 LEU A N 1
ATOM 612 C CA . LEU A 1 81 ? 10.093 -4.022 -14.515 1.00 94.06 81 LEU A CA 1
ATOM 613 C C . LEU A 1 81 ? 10.251 -4.207 -16.023 1.00 94.06 81 LEU A C 1
ATOM 615 O O . LEU A 1 81 ? 10.706 -5.261 -16.477 1.00 94.06 81 LEU A O 1
ATOM 619 N N . ALA A 1 82 ? 9.894 -3.182 -16.795 1.00 93.69 82 ALA A N 1
ATOM 620 C CA . ALA A 1 82 ? 10.249 -3.127 -18.204 1.00 93.69 82 ALA A CA 1
ATOM 621 C C . ALA A 1 82 ? 11.780 -3.150 -18.369 1.00 93.69 82 ALA A C 1
ATOM 623 O O . ALA A 1 82 ? 12.530 -2.722 -17.485 1.00 93.69 82 ALA A O 1
ATOM 624 N N . GLU A 1 83 ? 12.253 -3.661 -19.505 1.00 91.62 83 GLU A N 1
ATOM 625 C CA . GLU A 1 83 ? 13.680 -3.608 -19.815 1.00 91.62 83 GLU A CA 1
ATOM 626 C C . GLU A 1 83 ? 14.121 -2.146 -19.965 1.00 91.62 83 GLU A C 1
ATOM 628 O O . GLU A 1 83 ? 13.401 -1.357 -20.580 1.00 91.62 83 GLU A O 1
ATOM 633 N N . PRO A 1 84 ? 15.274 -1.765 -19.394 1.00 91.62 84 PRO A N 1
ATOM 634 C CA . PRO A 1 84 ? 15.759 -0.405 -19.521 1.00 91.62 84 PRO A CA 1
ATOM 635 C C . PRO A 1 84 ? 16.240 -0.139 -20.953 1.00 91.62 84 PRO A C 1
ATOM 637 O O . PRO A 1 84 ? 16.925 -0.970 -21.551 1.00 91.62 84 PRO A O 1
ATOM 640 N N . ASP A 1 85 ? 15.985 1.067 -21.461 1.00 92.19 85 ASP A N 1
ATOM 641 C CA . ASP A 1 85 ? 16.410 1.517 -22.798 1.00 92.19 85 ASP A CA 1
ATOM 642 C C . ASP A 1 85 ? 17.944 1.521 -22.980 1.00 92.19 85 ASP A C 1
ATOM 644 O O . ASP A 1 85 ? 18.466 1.615 -24.094 1.00 92.19 85 ASP A O 1
ATOM 648 N N . ARG A 1 86 ? 18.689 1.428 -21.872 1.00 93.44 86 ARG A N 1
ATOM 649 C CA . ARG A 1 86 ? 20.145 1.277 -21.835 1.00 93.44 86 ARG A CA 1
ATOM 650 C C . ARG A 1 86 ? 20.585 0.361 -20.698 1.00 93.44 86 ARG A C 1
ATOM 652 O O . ARG A 1 86 ? 19.903 0.219 -19.688 1.00 93.44 86 ARG A O 1
ATOM 659 N N . ALA A 1 87 ? 21.805 -0.161 -20.799 1.00 91.69 87 ALA A N 1
ATOM 660 C CA . ALA A 1 87 ? 22.437 -0.829 -19.669 1.00 91.69 87 ALA A CA 1
ATOM 661 C C . ALA A 1 87 ? 22.573 0.135 -18.472 1.00 91.69 87 ALA A C 1
ATOM 663 O O . ALA A 1 87 ? 23.072 1.260 -18.602 1.00 91.69 87 ALA A O 1
ATOM 664 N N . LEU A 1 88 ? 22.125 -0.324 -17.305 1.00 91.69 88 LEU A N 1
ATOM 665 C CA . LEU A 1 88 ? 22.302 0.368 -16.034 1.00 91.69 88 LEU A CA 1
ATOM 666 C C . LEU A 1 88 ? 23.635 -0.034 -15.411 1.00 91.69 88 LEU A C 1
ATOM 668 O O . LEU A 1 88 ? 24.031 -1.200 -15.471 1.00 91.69 88 LEU A O 1
ATOM 672 N N . ASN A 1 89 ? 24.317 0.917 -14.778 1.00 94.00 89 ASN A N 1
ATOM 673 C CA . ASN A 1 89 ? 25.477 0.585 -13.958 1.00 94.00 89 ASN A CA 1
ATOM 674 C C . ASN A 1 89 ? 25.045 -0.055 -12.620 1.00 94.00 89 ASN A C 1
ATOM 676 O O . ASN A 1 89 ? 23.867 -0.059 -12.260 1.00 94.00 89 ASN A O 1
ATOM 680 N N . ASN A 1 90 ? 26.006 -0.588 -11.860 1.00 90.81 90 ASN A N 1
ATOM 681 C CA . ASN A 1 90 ? 25.723 -1.294 -10.603 1.00 90.81 90 ASN A CA 1
ATOM 682 C C . ASN A 1 90 ? 24.994 -0.425 -9.564 1.00 90.81 90 ASN A C 1
ATOM 684 O O . ASN A 1 90 ? 24.152 -0.929 -8.825 1.00 90.81 90 ASN A O 1
ATOM 688 N N . GLU A 1 91 ? 25.301 0.870 -9.502 1.00 91.88 91 GLU A N 1
ATOM 689 C CA . GLU A 1 91 ? 24.700 1.795 -8.537 1.00 91.88 91 GLU A CA 1
ATOM 690 C C . GLU A 1 91 ? 23.256 2.147 -8.920 1.00 91.88 91 GLU A C 1
ATOM 692 O O . GLU A 1 91 ? 22.363 2.161 -8.074 1.00 91.88 91 GLU A O 1
ATOM 697 N N . GLU A 1 92 ? 23.005 2.384 -10.207 1.00 92.38 92 GLU A N 1
ATOM 698 C CA . GLU A 1 92 ? 21.662 2.578 -10.762 1.00 92.38 92 GLU A CA 1
ATOM 699 C C . GLU A 1 92 ? 20.797 1.337 -10.552 1.00 92.38 92 GLU A C 1
ATOM 701 O O . GLU A 1 92 ? 19.679 1.441 -10.053 1.00 92.38 92 GLU A O 1
ATOM 706 N N . MET A 1 93 ? 21.347 0.159 -10.846 1.00 90.25 93 MET A N 1
ATOM 707 C CA . MET A 1 93 ? 20.679 -1.120 -10.628 1.00 90.25 93 MET A CA 1
ATOM 708 C C . MET A 1 93 ? 20.317 -1.323 -9.150 1.00 90.25 93 MET A C 1
ATOM 710 O O . MET A 1 93 ? 19.191 -1.708 -8.835 1.00 90.25 93 MET A O 1
ATOM 714 N N . ALA A 1 94 ? 21.242 -1.033 -8.231 1.00 87.50 94 ALA A N 1
ATOM 715 C CA . ALA A 1 94 ? 20.988 -1.128 -6.796 1.00 87.50 94 ALA A CA 1
ATOM 716 C C . ALA A 1 94 ? 19.881 -0.163 -6.339 1.00 87.50 94 ALA A C 1
ATOM 718 O O . ALA A 1 94 ? 19.008 -0.559 -5.565 1.00 87.50 94 ALA A O 1
ATOM 719 N N . ARG A 1 95 ? 19.870 1.077 -6.850 1.00 89.50 95 ARG A N 1
ATOM 720 C CA . ARG A 1 95 ? 18.815 2.060 -6.558 1.00 89.50 95 ARG A CA 1
ATOM 721 C C . ARG A 1 95 ? 17.445 1.602 -7.044 1.00 89.50 95 ARG A C 1
ATOM 723 O O . ARG A 1 95 ? 16.508 1.594 -6.252 1.00 89.50 95 ARG A O 1
ATOM 730 N N . VAL A 1 96 ? 17.338 1.185 -8.307 1.00 91.25 96 VAL A N 1
ATOM 731 C CA . VAL A 1 96 ? 16.079 0.693 -8.890 1.00 91.25 96 VAL A CA 1
ATOM 732 C C . VAL A 1 96 ? 15.529 -0.476 -8.074 1.00 91.25 96 VAL A C 1
ATOM 734 O O . VAL A 1 96 ? 14.354 -0.475 -7.715 1.00 91.25 96 VAL A O 1
ATOM 737 N N . ARG A 1 97 ? 16.387 -1.435 -7.699 1.00 89.81 97 ARG A N 1
ATOM 738 C CA . ARG A 1 97 ? 15.985 -2.571 -6.857 1.00 89.81 97 ARG A CA 1
ATOM 739 C C . ARG A 1 97 ? 15.513 -2.138 -5.471 1.00 89.81 97 ARG A C 1
ATOM 741 O O . ARG A 1 97 ? 14.486 -2.623 -5.008 1.00 89.81 97 ARG A O 1
ATOM 748 N N . GLY A 1 98 ? 16.220 -1.207 -4.832 1.00 86.75 98 GLY A N 1
ATOM 749 C CA . GLY A 1 98 ? 15.823 -0.660 -3.535 1.00 86.75 98 GLY A CA 1
ATOM 750 C C . GLY A 1 98 ? 14.460 0.037 -3.577 1.00 86.75 98 GLY A C 1
ATOM 751 O O . GLY A 1 98 ? 13.628 -0.186 -2.701 1.00 86.75 98 GLY A O 1
ATOM 752 N N . TYR A 1 99 ? 14.189 0.833 -4.614 1.00 90.00 99 TYR A N 1
ATOM 753 C CA . TYR A 1 99 ? 12.883 1.477 -4.769 1.00 90.00 99 TYR A CA 1
ATOM 754 C C . TYR A 1 99 ? 11.771 0.490 -5.109 1.00 90.00 99 TYR A C 1
ATOM 756 O O . TYR A 1 99 ? 10.694 0.602 -4.532 1.00 90.00 99 TYR A O 1
ATOM 764 N N . ALA A 1 100 ? 12.034 -0.506 -5.957 1.00 90.50 100 ALA A N 1
ATOM 765 C CA . ALA A 1 100 ? 11.078 -1.573 -6.240 1.00 90.50 100 ALA A CA 1
ATOM 766 C C . ALA A 1 100 ? 10.695 -2.345 -4.966 1.00 90.50 100 ALA A C 1
ATOM 768 O O . ALA A 1 100 ? 9.520 -2.633 -4.754 1.00 90.50 100 ALA A O 1
ATOM 769 N N . GLN A 1 101 ? 11.664 -2.614 -4.085 1.00 87.00 101 GLN A N 1
ATOM 770 C CA . GLN A 1 101 ? 11.426 -3.265 -2.796 1.00 87.00 101 GLN A CA 1
ATOM 771 C C . GLN A 1 101 ? 10.483 -2.446 -1.903 1.00 87.00 101 GLN A C 1
ATOM 773 O O . GLN A 1 101 ? 9.497 -2.966 -1.379 1.00 87.00 101 GLN A O 1
ATOM 778 N N . LEU A 1 102 ? 10.768 -1.152 -1.741 1.00 85.12 102 LEU A N 1
ATOM 779 C CA . LEU A 1 102 ? 9.943 -0.250 -0.934 1.00 85.12 102 LEU A CA 1
ATOM 780 C C . LEU A 1 102 ? 8.543 -0.064 -1.536 1.00 85.12 102 LEU A C 1
ATOM 782 O O . LEU A 1 102 ? 7.549 -0.057 -0.810 1.00 85.12 102 LEU A O 1
ATOM 786 N N . PHE A 1 103 ? 8.465 0.041 -2.863 1.00 88.50 103 PHE A N 1
ATOM 787 C CA . PHE A 1 103 ? 7.215 0.127 -3.605 1.00 88.50 103 PHE A CA 1
ATOM 788 C C . PHE A 1 103 ? 6.355 -1.119 -3.376 1.00 88.50 103 PHE A C 1
ATOM 790 O O . PHE A 1 103 ? 5.192 -0.986 -3.007 1.00 88.50 103 PHE A O 1
ATOM 797 N N . ALA A 1 104 ? 6.927 -2.317 -3.518 1.00 86.25 104 ALA A N 1
ATOM 798 C CA . ALA A 1 104 ? 6.233 -3.580 -3.280 1.00 86.25 104 ALA A CA 1
ATOM 799 C C . ALA A 1 104 ? 5.672 -3.680 -1.860 1.00 86.25 104 ALA A C 1
ATOM 801 O O . ALA A 1 104 ? 4.499 -4.010 -1.690 1.00 86.25 104 ALA A O 1
ATOM 802 N N . ALA A 1 105 ? 6.487 -3.354 -0.852 1.00 79.75 105 ALA A N 1
ATOM 803 C CA . ALA A 1 105 ? 6.071 -3.393 0.547 1.00 79.75 105 ALA A CA 1
ATOM 804 C C . ALA A 1 105 ? 4.899 -2.435 0.821 1.00 79.75 105 ALA A C 1
ATOM 806 O O . ALA A 1 105 ? 3.896 -2.828 1.420 1.00 79.75 105 ALA A O 1
ATOM 807 N N . ARG A 1 106 ? 4.985 -1.188 0.331 1.00 82.25 106 ARG A N 1
ATOM 808 C CA . ARG A 1 106 ? 3.911 -0.197 0.496 1.00 82.25 106 ARG A CA 1
ATOM 809 C C . ARG A 1 106 ? 2.654 -0.596 -0.285 1.00 82.25 106 ARG A C 1
ATOM 811 O O . ARG A 1 106 ? 1.560 -0.528 0.269 1.00 82.25 106 ARG A O 1
ATOM 818 N N . ALA A 1 107 ? 2.791 -1.013 -1.543 1.00 82.69 107 ALA A N 1
ATOM 819 C CA . ALA A 1 107 ? 1.670 -1.389 -2.402 1.00 82.69 107 ALA A CA 1
ATOM 820 C C . ALA A 1 107 ? 0.897 -2.587 -1.837 1.00 82.69 107 ALA A C 1
ATOM 822 O O . ALA A 1 107 ? -0.331 -2.546 -1.786 1.00 82.69 107 ALA A O 1
ATOM 823 N N . LEU A 1 108 ? 1.604 -3.621 -1.363 1.00 79.50 108 LEU A N 1
ATOM 824 C CA . LEU A 1 108 ? 0.981 -4.791 -0.751 1.00 79.50 108 LEU A CA 1
ATOM 825 C C . LEU A 1 108 ? 0.124 -4.382 0.446 1.00 79.50 108 LEU A C 1
ATOM 827 O O . LEU A 1 108 ? -1.061 -4.690 0.470 1.00 79.50 108 LEU A O 1
ATOM 831 N N . ALA A 1 109 ? 0.681 -3.619 1.380 1.00 75.00 109 ALA A N 1
ATOM 832 C CA . ALA A 1 109 ? -0.045 -3.211 2.574 1.00 75.00 109 ALA A CA 1
ATOM 833 C C . ALA A 1 109 ? -1.244 -2.291 2.279 1.00 75.00 109 ALA A C 1
ATOM 835 O O . ALA A 1 109 ? -2.281 -2.396 2.933 1.00 75.00 109 ALA A O 1
ATOM 836 N N . LEU A 1 110 ? -1.138 -1.417 1.272 1.00 77.00 110 LEU A N 1
ATOM 837 C CA . LEU A 1 110 ? -2.277 -0.624 0.799 1.00 77.00 110 LEU A CA 1
ATOM 838 C C . LEU A 1 110 ? -3.388 -1.516 0.228 1.00 77.00 110 LEU A C 1
ATOM 840 O O . LEU A 1 110 ? -4.563 -1.281 0.506 1.00 77.00 110 LEU A O 1
ATOM 844 N N . GLN A 1 111 ? -3.031 -2.562 -0.520 1.00 76.38 111 GLN A N 1
ATOM 845 C CA . GLN A 1 111 ? -4.005 -3.518 -1.040 1.00 76.38 111 GLN A CA 1
ATOM 846 C C . GLN A 1 111 ? -4.616 -4.378 0.069 1.00 76.38 111 GLN A C 1
ATOM 848 O O . GLN A 1 111 ? -5.810 -4.628 0.046 1.00 76.38 111 GLN A O 1
ATOM 853 N N . GLU A 1 112 ? -3.842 -4.825 1.055 1.00 74.25 112 GLU A N 1
ATOM 854 C CA . GLU A 1 112 ? -4.361 -5.606 2.187 1.00 74.25 112 GLU A CA 1
ATOM 855 C C . GLU A 1 112 ? -5.361 -4.800 3.034 1.00 74.25 112 GLU A C 1
ATOM 857 O O . GLU A 1 112 ? -6.357 -5.340 3.522 1.00 74.25 112 GLU A O 1
ATOM 862 N N . LEU A 1 113 ? -5.141 -3.486 3.150 1.00 69.06 113 LEU A N 1
ATOM 863 C CA . LEU A 1 113 ? -6.096 -2.557 3.751 1.00 69.06 113 LEU A CA 1
ATOM 864 C C . LEU A 1 113 ? -7.374 -2.410 2.901 1.00 69.06 113 LEU A C 1
ATOM 866 O O . LEU A 1 113 ? -8.486 -2.339 3.437 1.00 69.06 113 LEU A O 1
ATOM 870 N N . ALA A 1 114 ? -7.227 -2.366 1.575 1.00 69.81 114 ALA A N 1
ATOM 871 C CA . ALA A 1 114 ? -8.346 -2.296 0.639 1.00 69.81 114 ALA A CA 1
ATOM 872 C C . ALA A 1 114 ? -9.159 -3.604 0.588 1.00 69.81 114 ALA A C 1
ATOM 874 O O . ALA A 1 114 ? -10.387 -3.550 0.542 1.00 69.81 114 ALA A O 1
ATOM 875 N N . ASP A 1 115 ? -8.495 -4.756 0.671 1.00 68.88 115 ASP A N 1
ATOM 876 C CA . ASP A 1 115 ? -9.094 -6.097 0.650 1.00 68.88 115 ASP A CA 1
ATOM 877 C C . ASP A 1 115 ? -9.789 -6.459 1.969 1.00 68.88 115 ASP A C 1
ATOM 879 O O . ASP A 1 115 ? -10.501 -7.457 2.030 1.00 68.88 115 ASP A O 1
ATOM 883 N N . ASP A 1 116 ? -9.602 -5.651 3.018 1.00 70.62 116 ASP A N 1
ATOM 884 C CA . ASP A 1 116 ? -10.195 -5.871 4.337 1.00 70.62 116 ASP A CA 1
ATOM 885 C C . ASP A 1 116 ? -9.840 -7.241 4.936 1.00 70.62 116 ASP A C 1
ATOM 887 O O . ASP A 1 116 ? -10.688 -7.931 5.502 1.00 70.62 116 ASP A O 1
ATOM 891 N N . ILE A 1 117 ? -8.579 -7.657 4.775 1.00 69.31 117 ILE A N 1
ATOM 892 C CA . ILE A 1 117 ? -8.145 -9.011 5.133 1.00 69.31 117 ILE A CA 1
ATOM 893 C C . ILE A 1 117 ? -8.441 -9.288 6.607 1.00 69.31 117 ILE A C 1
ATOM 895 O O . ILE A 1 117 ? -8.030 -8.527 7.491 1.00 69.31 117 ILE A O 1
ATOM 899 N N . GLU A 1 118 ? -9.142 -10.393 6.866 1.00 72.69 118 GLU A N 1
ATOM 900 C CA . GLU A 1 118 ? -9.373 -10.895 8.216 1.00 72.69 118 GLU A CA 1
ATOM 901 C C . GLU A 1 118 ? -8.051 -11.334 8.839 1.00 72.69 118 GLU A C 1
ATOM 903 O O . GLU A 1 118 ? -7.246 -12.019 8.210 1.00 72.69 118 GLU A O 1
ATOM 908 N N . THR A 1 119 ? -7.822 -10.934 10.086 1.00 71.25 119 THR A N 1
ATOM 909 C CA . THR A 1 119 ? -6.617 -11.322 10.820 1.00 71.25 119 THR A CA 1
ATOM 910 C C . THR A 1 119 ? -6.965 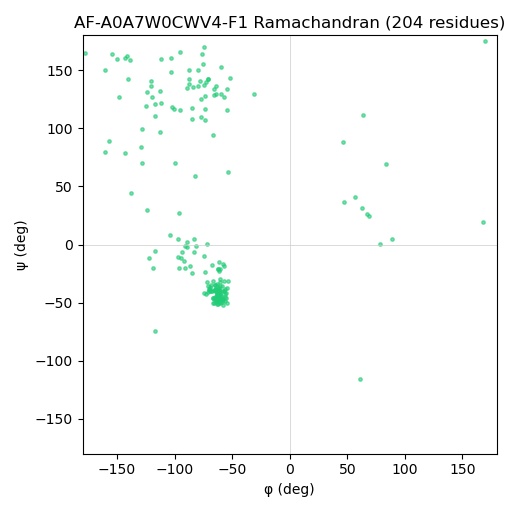-12.258 11.966 1.00 71.25 119 THR A C 1
ATOM 912 O O . THR A 1 119 ? -8.093 -12.260 12.460 1.00 71.25 119 THR A O 1
ATOM 915 N N . ASP A 1 120 ? -5.977 -13.013 12.443 1.00 73.06 120 ASP A N 1
ATOM 916 C CA . ASP A 1 120 ? -6.161 -14.037 13.482 1.00 73.06 120 ASP A CA 1
ATOM 917 C C . ASP A 1 120 ? -6.746 -13.500 14.803 1.00 73.06 120 ASP A C 1
ATOM 919 O O . ASP A 1 120 ? -7.233 -14.269 15.629 1.00 73.06 120 ASP A O 1
ATOM 923 N N . CYS A 1 121 ? -6.723 -12.179 15.028 1.00 73.31 121 CYS A N 1
ATOM 924 C CA . CYS A 1 121 ? -7.334 -11.554 16.202 1.00 73.31 121 CYS A CA 1
ATOM 925 C C . CYS A 1 121 ? -8.845 -11.291 16.066 1.00 73.31 121 CYS A C 1
ATOM 927 O O . CYS A 1 121 ? -9.436 -10.683 16.960 1.00 73.31 121 CYS A O 1
ATOM 929 N N . GLY A 1 122 ? -9.468 -11.731 14.970 1.00 80.25 122 GLY A N 1
ATOM 930 C CA . GLY A 1 122 ? -10.902 -11.579 14.711 1.00 80.25 122 GLY A CA 1
ATOM 931 C C . GLY A 1 122 ? -11.309 -10.186 14.236 1.00 80.25 122 GLY A C 1
ATOM 932 O O . GLY A 1 122 ? -12.487 -9.959 13.986 1.00 80.25 122 GLY A O 1
ATOM 933 N N . LEU A 1 123 ? -10.347 -9.270 14.094 1.00 83.38 123 LEU A N 1
ATOM 934 C CA . LEU A 1 123 ? -10.517 -7.995 13.406 1.00 83.38 123 LEU A CA 1
ATOM 935 C C . LEU A 1 123 ? -9.875 -8.056 12.024 1.00 83.38 123 LEU A C 1
ATOM 937 O O . LEU A 1 123 ? -8.838 -8.700 11.838 1.00 83.38 123 LEU A O 1
ATOM 941 N N . SER A 1 124 ? -10.434 -7.331 11.069 1.00 84.75 124 SER A N 1
ATOM 942 C CA . SER A 1 124 ? -9.782 -7.101 9.789 1.00 84.75 124 SER A CA 1
ATOM 943 C C . SER A 1 124 ? -8.669 -6.059 9.898 1.00 84.75 124 SER A C 1
ATOM 945 O O . SER A 1 124 ? -8.598 -5.277 10.853 1.00 84.75 124 SER A O 1
ATOM 947 N N . LEU A 1 125 ? -7.789 -5.996 8.899 1.00 79.88 125 LEU A N 1
ATOM 948 C CA . LEU A 1 125 ? -6.764 -4.951 8.841 1.00 79.88 125 LEU A CA 1
ATOM 949 C C . LEU A 1 125 ? -7.364 -3.541 8.784 1.00 79.88 125 LEU A C 1
ATOM 951 O O . LEU A 1 125 ? -6.827 -2.633 9.423 1.00 79.88 125 LEU A O 1
ATOM 955 N N . ARG A 1 126 ? -8.498 -3.352 8.095 1.00 85.12 126 ARG A N 1
ATOM 956 C CA . ARG A 1 126 ? -9.199 -2.061 8.057 1.00 85.12 126 ARG A CA 1
ATOM 957 C C . ARG A 1 126 ? -9.733 -1.676 9.425 1.00 85.12 126 ARG A C 1
ATOM 959 O O . ARG A 1 126 ? -9.530 -0.545 9.853 1.00 85.12 126 ARG A O 1
ATOM 966 N N . GLU A 1 127 ? -10.376 -2.606 10.123 1.00 89.81 127 GLU A N 1
ATOM 967 C CA . GLU A 1 127 ? -10.888 -2.392 11.477 1.00 89.81 127 GLU A CA 1
ATOM 968 C C . GLU A 1 127 ? -9.746 -1.997 12.422 1.00 89.81 127 GLU A C 1
ATOM 970 O O . GLU A 1 127 ? -9.818 -0.980 13.116 1.00 89.81 127 GLU A O 1
ATOM 975 N N . ARG A 1 128 ? -8.632 -2.736 12.375 1.00 88.12 128 ARG A N 1
ATOM 976 C CA . ARG A 1 128 ? -7.428 -2.459 13.172 1.00 88.12 128 ARG A CA 1
ATOM 977 C C . ARG A 1 128 ? -6.820 -1.090 12.861 1.00 88.12 128 ARG A C 1
ATOM 979 O O . ARG A 1 128 ? -6.405 -0.401 13.795 1.00 88.12 128 ARG A O 1
ATOM 986 N N . TYR A 1 129 ? -6.772 -0.701 11.585 1.00 85.69 129 TYR A N 1
ATOM 987 C CA . TYR A 1 129 ? -6.270 0.601 11.133 1.00 85.69 129 TYR A CA 1
ATOM 988 C C . TYR A 1 129 ? -7.172 1.746 11.596 1.00 85.69 129 TYR A C 1
ATOM 990 O O . TYR A 1 129 ? -6.708 2.708 12.211 1.00 85.69 129 TYR A O 1
ATOM 998 N N . VAL A 1 130 ? -8.481 1.627 11.358 1.00 90.50 130 VAL A N 1
ATOM 999 C CA . VAL A 1 130 ? -9.465 2.649 11.724 1.00 90.50 130 VAL A CA 1
ATOM 1000 C C . VAL A 1 130 ? -9.478 2.861 13.237 1.00 90.50 130 VAL A C 1
ATOM 1002 O O . VAL A 1 130 ? -9.401 4.006 13.683 1.00 90.50 130 VAL A O 1
ATOM 1005 N N . LEU A 1 131 ? -9.490 1.795 14.04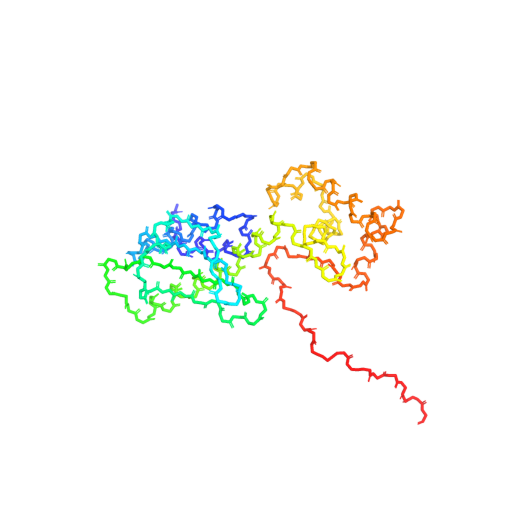6 1.00 92.12 131 LEU A N 1
ATOM 1006 C CA . LEU A 1 131 ? -9.385 1.928 15.503 1.00 92.12 131 LEU A CA 1
ATOM 1007 C C . LEU A 1 131 ? -8.057 2.578 15.932 1.00 92.12 131 LEU A C 1
ATOM 1009 O O . LEU A 1 131 ? -8.054 3.402 16.848 1.00 92.12 131 LEU A O 1
ATOM 1013 N N . GLY A 1 132 ? -6.948 2.266 15.253 1.00 88.88 132 GLY A N 1
ATOM 1014 C CA . GLY A 1 132 ? -5.638 2.876 15.499 1.00 88.88 132 GLY A CA 1
ATOM 1015 C C . GLY A 1 132 ? -5.631 4.385 15.246 1.00 88.88 132 GLY A C 1
ATOM 1016 O O . GLY A 1 132 ? -5.169 5.159 16.085 1.00 88.88 132 GLY A O 1
ATOM 1017 N N . ARG A 1 133 ? -6.219 4.835 14.133 1.00 88.12 133 ARG A N 1
ATOM 1018 C CA . ARG A 1 133 ? -6.353 6.268 13.827 1.00 88.12 133 ARG A CA 1
ATOM 1019 C C . ARG A 1 133 ? -7.314 6.992 14.758 1.00 88.12 133 ARG A C 1
ATOM 1021 O O . ARG A 1 133 ? -7.058 8.133 15.138 1.00 88.12 133 ARG A O 1
ATOM 1028 N N . ARG A 1 134 ? -8.385 6.322 15.184 1.00 93.19 134 ARG A N 1
ATOM 1029 C CA . ARG A 1 134 ? -9.299 6.862 16.196 1.00 93.19 134 ARG A CA 1
ATOM 1030 C C . ARG A 1 134 ? -8.607 7.036 17.544 1.00 93.19 134 ARG A C 1
ATOM 1032 O O . AR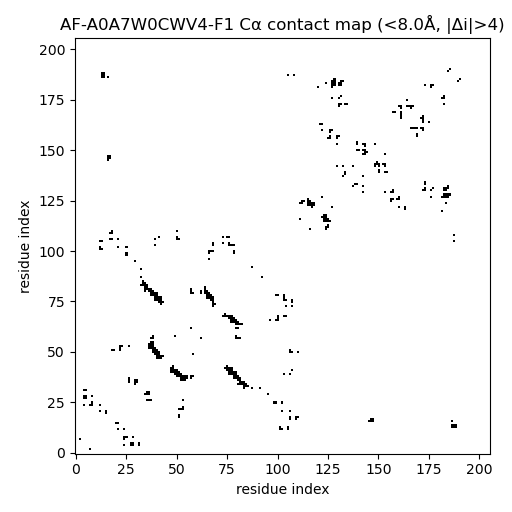G A 1 134 ? -8.818 8.066 18.178 1.00 93.19 134 ARG A O 1
ATOM 1039 N N . LEU A 1 135 ? -7.740 6.102 17.945 1.00 90.19 135 LEU A N 1
ATOM 1040 C CA . LEU A 1 135 ? -6.888 6.266 19.128 1.00 90.19 135 LEU A CA 1
ATOM 1041 C C . LEU A 1 135 ? -5.936 7.463 18.986 1.00 90.19 135 LEU A C 1
ATOM 1043 O O . LEU A 1 135 ? -5.744 8.203 19.945 1.00 90.19 135 LEU A O 1
ATOM 1047 N N . ALA A 1 136 ? -5.379 7.679 17.792 1.00 83.62 136 ALA A N 1
ATOM 1048 C CA . ALA A 1 136 ? -4.520 8.825 17.487 1.00 83.62 136 ALA A CA 1
ATOM 1049 C C . ALA A 1 136 ? -5.272 10.172 17.391 1.00 83.62 136 ALA A C 1
ATOM 1051 O O . ALA A 1 136 ? -4.650 11.204 17.149 1.00 83.62 136 ALA A O 1
ATOM 1052 N N . GLY A 1 137 ? -6.594 10.186 17.594 1.00 86.00 137 GLY A N 1
ATOM 1053 C CA . GLY A 1 137 ? -7.405 11.403 17.652 1.00 86.00 137 GLY A CA 1
ATOM 1054 C C . GLY A 1 137 ? -7.958 11.887 16.310 1.00 86.00 137 GLY A C 1
ATOM 1055 O O . GLY A 1 137 ? -8.610 12.928 16.281 1.00 86.00 137 GLY A O 1
ATOM 1056 N N . LEU A 1 138 ? -7.761 11.149 15.212 1.00 87.62 138 LEU A N 1
ATOM 1057 C CA . LEU A 1 138 ? -8.270 11.546 13.896 1.00 87.62 138 LEU A CA 1
ATOM 1058 C C . LEU A 1 138 ? -9.788 11.372 13.817 1.00 87.62 138 LEU A C 1
ATOM 1060 O O . LEU A 1 138 ? -10.329 10.366 14.291 1.00 87.62 138 LEU A O 1
ATOM 1064 N N . ALA A 1 139 ? -10.491 12.315 13.185 1.00 92.12 139 ALA A N 1
ATOM 1065 C CA . ALA A 1 139 ? -11.922 12.178 12.934 1.00 92.12 139 ALA A CA 1
ATOM 1066 C C . ALA A 1 139 ? -12.189 11.183 11.785 1.00 92.12 139 ALA A C 1
ATOM 1068 O O . ALA A 1 139 ? -11.340 11.014 10.911 1.00 92.12 139 ALA A O 1
ATOM 1069 N N . PRO A 1 140 ? -13.372 10.536 11.723 1.00 91.94 140 PRO A N 1
ATOM 1070 C CA . PRO A 1 140 ? -13.697 9.596 10.645 1.00 91.94 140 PRO A CA 1
ATOM 1071 C C . PRO A 1 140 ? -13.529 10.165 9.231 1.00 91.94 140 P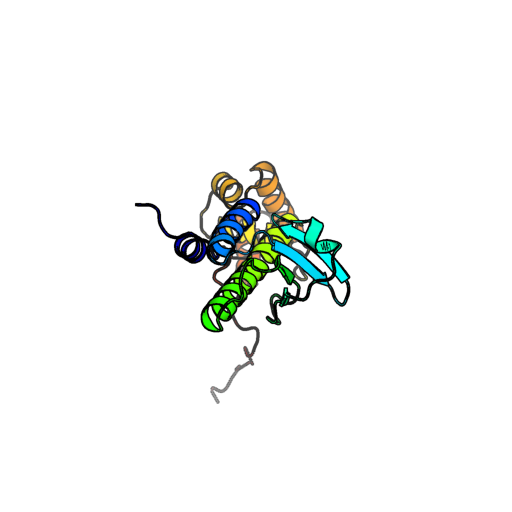RO A C 1
ATOM 1073 O O . PRO A 1 140 ? -13.170 9.424 8.322 1.00 91.94 140 PRO A O 1
ATOM 1076 N N . ILE A 1 141 ? -13.752 11.471 9.047 1.00 91.44 141 ILE A N 1
ATOM 1077 C CA . ILE A 1 141 ? -13.545 12.151 7.763 1.00 91.44 141 ILE A CA 1
ATOM 1078 C C . ILE A 1 141 ? -12.067 12.252 7.376 1.00 91.44 141 ILE A C 1
ATOM 1080 O O . ILE A 1 141 ? -11.737 12.032 6.214 1.00 91.44 141 ILE A O 1
ATOM 1084 N N . ASP A 1 142 ? -11.180 12.497 8.340 1.00 84.62 142 ASP A N 1
ATOM 1085 C CA . ASP A 1 142 ? -9.737 12.561 8.099 1.00 84.62 142 ASP A CA 1
ATOM 1086 C C . ASP A 1 142 ? -9.192 11.165 7.796 1.00 84.62 142 ASP A C 1
ATOM 1088 O O . ASP A 1 142 ? -8.423 10.986 6.860 1.00 84.62 142 ASP A O 1
ATOM 1092 N N . ILE A 1 143 ? -9.670 10.147 8.519 1.00 85.25 143 ILE A N 1
ATOM 1093 C CA . ILE A 1 143 ? -9.323 8.740 8.268 1.00 85.25 143 ILE A CA 1
ATOM 1094 C C . ILE A 1 143 ? -9.778 8.315 6.871 1.00 85.25 143 ILE A C 1
ATOM 1096 O O . ILE A 1 143 ? -9.029 7.660 6.148 1.00 85.25 143 ILE A O 1
ATOM 1100 N N . ALA A 1 144 ? -11.006 8.682 6.494 1.00 81.69 144 ALA A N 1
ATOM 1101 C CA . ALA A 1 144 ? -11.558 8.401 5.175 1.00 81.69 144 ALA A CA 1
ATOM 1102 C C . ALA A 1 144 ? -10.707 9.049 4.076 1.00 81.69 144 ALA A C 1
ATOM 1104 O O . ALA A 1 144 ? -10.370 8.389 3.096 1.00 81.69 144 ALA A O 1
ATOM 1105 N N . LEU A 1 145 ? -10.300 10.305 4.275 1.00 77.12 145 LEU A N 1
ATOM 1106 C CA . LEU A 1 145 ? -9.418 11.017 3.357 1.00 77.12 145 LEU A CA 1
ATOM 1107 C C . LEU A 1 145 ? -8.036 10.351 3.257 1.00 77.12 145 LEU A C 1
ATOM 1109 O O . LEU A 1 145 ? -7.565 10.099 2.150 1.00 77.12 145 LEU A O 1
ATOM 1113 N N . GLU A 1 146 ? -7.408 10.029 4.391 1.00 76.81 146 GLU A N 1
ATOM 1114 C CA . GLU A 1 146 ? -6.082 9.400 4.447 1.00 76.81 146 GLU A CA 1
ATOM 1115 C C . GLU A 1 146 ? -6.051 8.016 3.801 1.00 76.81 146 GLU A C 1
ATOM 1117 O O . GLU A 1 146 ? -5.069 7.663 3.156 1.00 76.81 146 GLU A O 1
ATOM 1122 N N . ALA A 1 147 ? -7.112 7.229 3.981 1.00 73.00 147 ALA A N 1
ATOM 1123 C CA . ALA A 1 147 ? -7.194 5.857 3.490 1.00 73.00 147 ALA A CA 1
ATOM 1124 C C . ALA A 1 147 ? -7.936 5.724 2.149 1.00 73.00 147 ALA A C 1
ATOM 1126 O O . ALA A 1 147 ? -8.193 4.601 1.717 1.00 73.00 147 ALA A O 1
ATOM 1127 N N . LYS A 1 148 ? -8.334 6.843 1.513 1.00 68.06 148 LYS A N 1
ATOM 1128 C CA . LYS A 1 148 ? -9.236 6.874 0.341 1.00 68.06 148 LYS A CA 1
ATOM 1129 C C . LYS A 1 148 ? -10.485 5.987 0.512 1.00 68.06 148 LYS A C 1
ATOM 1131 O O . LYS A 1 148 ? -10.970 5.367 -0.433 1.00 68.06 148 LYS A O 1
ATOM 1136 N N . LEU A 1 149 ? -11.023 5.936 1.726 1.00 78.69 149 LEU A N 1
ATOM 1137 C CA . LEU A 1 149 ? -12.278 5.260 2.040 1.00 78.69 149 LEU A CA 1
ATOM 1138 C C . LEU A 1 149 ? -13.431 6.264 2.009 1.00 78.69 149 LEU A C 1
ATOM 1140 O O . LEU A 1 149 ? -13.242 7.478 2.058 1.00 78.69 149 LEU A O 1
ATOM 1144 N N . THR A 1 150 ? -14.662 5.765 1.978 1.00 82.38 150 THR A N 1
ATOM 1145 C CA . THR A 1 150 ? -15.820 6.609 2.283 1.00 82.38 150 THR A CA 1
ATOM 1146 C C . THR A 1 150 ? -15.959 6.750 3.797 1.00 82.38 150 THR A C 1
ATOM 1148 O O . THR A 1 150 ? -15.644 5.824 4.546 1.00 82.38 150 THR A O 1
ATOM 1151 N N . VAL A 1 151 ? -16.499 7.879 4.270 1.00 90.56 151 VAL A N 1
ATOM 1152 C CA . VAL A 1 151 ? -16.838 8.042 5.698 1.00 90.56 151 VAL A CA 1
ATOM 1153 C C . VAL A 1 151 ? -17.750 6.903 6.166 1.00 90.56 151 VAL A C 1
ATOM 1155 O O . VAL A 1 151 ? -17.559 6.375 7.254 1.00 90.56 151 VAL A O 1
ATOM 1158 N N . GLN A 1 152 ? -18.671 6.453 5.308 1.00 90.25 152 GLN A N 1
ATOM 1159 C CA . GLN A 1 152 ? -19.535 5.304 5.575 1.00 90.25 152 GLN A CA 1
ATOM 1160 C C . GLN A 1 152 ? -18.744 4.004 5.794 1.00 90.25 152 GLN A C 1
ATOM 1162 O O . GLN A 1 152 ? -19.061 3.256 6.712 1.00 90.25 152 GLN A O 1
ATOM 1167 N N . SER A 1 153 ? -17.709 3.738 4.990 1.00 87.06 153 SER A N 1
ATOM 1168 C CA . SER A 1 153 ? -16.836 2.571 5.169 1.00 87.06 153 SER A CA 1
ATOM 1169 C C . SER A 1 153 ? -16.045 2.648 6.476 1.00 87.06 153 SER A C 1
ATOM 1171 O O . SER A 1 153 ? -15.917 1.638 7.166 1.00 87.06 153 SER A O 1
ATOM 1173 N N . VAL A 1 154 ? -15.569 3.838 6.854 1.00 91.44 154 VAL A N 1
ATOM 1174 C CA . VAL A 1 154 ? -14.886 4.057 8.139 1.00 91.44 154 VAL A CA 1
ATOM 1175 C C . VAL A 1 154 ? -15.841 3.833 9.313 1.00 91.44 154 VAL A C 1
ATOM 1177 O O . VAL A 1 154 ? -15.478 3.145 10.264 1.00 91.44 154 VAL A O 1
ATOM 1180 N N . THR A 1 155 ? -17.066 4.361 9.249 1.00 95.31 155 THR A N 1
ATOM 1181 C CA . THR A 1 155 ? -18.097 4.128 10.272 1.00 95.31 155 THR A CA 1
ATOM 1182 C C . THR A 1 155 ? -18.439 2.645 10.391 1.00 95.31 155 THR A C 1
ATOM 1184 O O . THR A 1 155 ? -18.398 2.109 11.492 1.00 95.31 155 THR A O 1
ATOM 1187 N N . ALA A 1 156 ? -18.664 1.955 9.270 1.00 93.25 156 ALA A N 1
ATOM 1188 C CA . ALA A 1 156 ? -18.946 0.522 9.271 1.00 93.25 156 ALA A CA 1
ATOM 1189 C C . ALA A 1 156 ? -17.796 -0.299 9.880 1.00 93.25 156 ALA A C 1
ATOM 1191 O O . ALA A 1 156 ? -18.044 -1.218 10.653 1.00 93.25 156 ALA A O 1
ATOM 1192 N N . ALA A 1 157 ? -16.538 0.053 9.592 1.00 91.69 157 ALA A N 1
ATOM 1193 C CA . ALA A 1 157 ? -15.382 -0.595 10.210 1.00 91.69 157 ALA A CA 1
ATOM 1194 C C . ALA A 1 157 ? -15.338 -0.381 11.736 1.00 91.69 157 ALA A C 1
ATOM 1196 O O . ALA A 1 157 ? -14.960 -1.288 12.471 1.00 91.69 157 ALA A O 1
ATOM 1197 N N . ILE A 1 158 ? -15.748 0.790 12.238 1.00 95.62 158 ILE A N 1
ATOM 1198 C CA . ILE A 1 158 ? -15.865 1.028 13.686 1.00 95.62 158 ILE A CA 1
ATOM 1199 C C . ILE A 1 158 ? -16.958 0.135 14.280 1.00 95.62 158 ILE A C 1
ATOM 1201 O O . ILE A 1 158 ? -16.696 -0.560 15.259 1.00 95.62 158 ILE A O 1
ATOM 1205 N N . ASP A 1 159 ? -18.151 0.134 13.686 1.00 96.50 159 ASP A N 1
ATOM 1206 C CA . ASP A 1 159 ? -19.308 -0.611 14.192 1.00 96.50 159 ASP A CA 1
ATOM 1207 C C . ASP A 1 159 ? -19.050 -2.125 14.190 1.00 96.50 159 ASP A C 1
ATOM 1209 O O . ASP A 1 159 ? -19.307 -2.813 15.182 1.00 96.50 159 ASP A O 1
ATOM 1213 N N . ASN A 1 160 ? -18.454 -2.642 13.113 1.00 94.69 160 ASN A N 1
ATOM 1214 C CA . ASN A 1 160 ? -18.066 -4.045 13.011 1.00 94.69 160 ASN A CA 1
ATOM 1215 C C . ASN A 1 160 ? -17.012 -4.414 14.057 1.00 94.69 160 ASN A C 1
ATOM 1217 O O . ASN A 1 160 ? -17.134 -5.455 14.702 1.00 94.69 160 ASN A O 1
ATOM 1221 N N . ALA A 1 161 ? -16.010 -3.558 14.278 1.00 94.06 161 ALA A N 1
ATOM 1222 C CA . ALA A 1 161 ? -14.994 -3.807 15.293 1.00 94.06 161 ALA A CA 1
ATOM 1223 C C . ALA A 1 161 ? -15.581 -3.798 16.715 1.00 94.06 161 ALA A C 1
ATOM 1225 O O . ALA A 1 161 ? -15.204 -4.633 17.535 1.00 94.06 161 ALA A O 1
ATOM 1226 N N . VAL A 1 162 ? -16.528 -2.897 17.008 1.00 96.25 162 VAL A N 1
ATOM 1227 C CA . VAL A 1 162 ? -17.268 -2.871 18.283 1.00 96.25 162 VAL A CA 1
ATOM 1228 C C . VAL A 1 162 ? -18.012 -4.191 18.489 1.00 96.25 162 VAL A C 1
ATOM 1230 O O . VAL A 1 162 ? -17.842 -4.830 19.529 1.00 96.25 162 VAL A O 1
ATOM 1233 N N . ALA A 1 163 ? -18.751 -4.650 17.476 1.00 95.31 163 ALA A N 1
ATOM 1234 C CA . ALA A 1 163 ? -19.482 -5.912 17.531 1.00 95.31 163 ALA A CA 1
ATOM 1235 C C . ALA A 1 163 ? -18.550 -7.128 17.693 1.00 95.31 163 ALA A C 1
ATOM 1237 O O . ALA A 1 163 ? -18.780 -7.973 18.556 1.00 95.31 163 ALA A O 1
ATOM 1238 N N . ARG A 1 164 ? -17.466 -7.201 16.909 1.00 92.88 164 ARG A N 1
ATOM 1239 C CA . ARG A 1 164 ? -16.487 -8.305 16.930 1.00 92.88 164 ARG A CA 1
ATOM 1240 C C . ARG A 1 164 ? -15.727 -8.398 18.251 1.00 92.88 164 ARG A C 1
ATOM 1242 O O . ARG A 1 164 ? -15.422 -9.497 18.706 1.00 92.88 164 ARG A O 1
ATOM 1249 N N . LEU A 1 165 ? -15.442 -7.263 18.887 1.00 92.62 165 LEU A N 1
ATOM 1250 C CA . LEU A 1 165 ? -14.795 -7.225 20.199 1.00 92.62 165 LEU A CA 1
ATOM 1251 C C . LEU A 1 165 ? -15.773 -7.407 21.366 1.00 92.62 165 LEU A C 1
ATOM 1253 O O . LEU A 1 165 ? -15.313 -7.515 22.503 1.00 92.62 165 LEU A O 1
ATOM 1257 N N . GLY A 1 166 ? -17.085 -7.440 21.106 1.00 93.06 166 GLY A N 1
ATOM 1258 C CA . GLY A 1 166 ? -18.115 -7.488 22.144 1.00 93.06 166 GLY A CA 1
ATOM 1259 C C . GLY A 1 166 ? -18.108 -6.252 23.047 1.00 93.06 166 GLY A C 1
ATOM 1260 O O . GLY A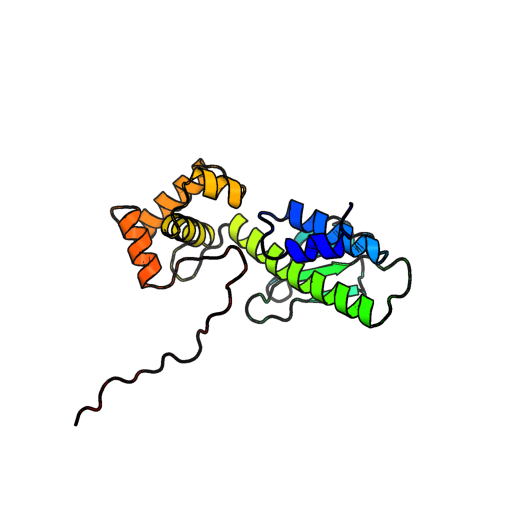 1 166 ? -18.393 -6.370 24.234 1.00 93.06 166 GLY A O 1
ATOM 1261 N N . ALA A 1 167 ? -17.720 -5.097 22.504 1.00 94.38 167 ALA A N 1
ATOM 1262 C CA . ALA A 1 167 ? -17.679 -3.834 23.229 1.00 94.38 167 ALA A CA 1
ATOM 1263 C C . ALA A 1 167 ? -19.041 -3.125 23.167 1.00 94.38 167 ALA A C 1
ATOM 1265 O O . ALA A 1 167 ? -19.764 -3.236 22.178 1.00 94.38 167 ALA A O 1
ATOM 1266 N N . GLU A 1 168 ? -19.373 -2.342 24.189 1.00 93.56 168 GLU A N 1
ATOM 1267 C CA . GLU A 1 168 ? -20.587 -1.518 24.213 1.00 93.56 168 GLU A CA 1
ATOM 1268 C C . GLU A 1 168 ? -20.376 -0.172 23.510 1.00 93.56 168 GLU A C 1
ATOM 1270 O O . GLU A 1 168 ? -21.322 0.461 23.040 1.00 93.56 168 GLU A O 1
ATOM 1275 N N . THR A 1 169 ? -19.123 0.288 23.434 1.00 95.69 169 THR A N 1
ATOM 1276 C CA . THR A 1 169 ? -18.774 1.585 22.848 1.00 95.69 169 THR A CA 1
ATOM 1277 C C . THR A 1 169 ? -17.513 1.521 21.993 1.00 95.69 169 THR A C 1
ATOM 1279 O O . THR A 1 169 ? -16.629 0.685 22.191 1.00 95.69 169 THR A O 1
ATOM 1282 N N . GLN A 1 170 ? -17.366 2.493 21.089 1.00 95.00 170 GLN A N 1
ATOM 1283 C CA . GLN A 1 170 ? -16.127 2.696 20.337 1.00 95.00 170 GLN A CA 1
ATOM 1284 C C . GLN A 1 170 ? -14.906 2.878 21.257 1.00 95.00 170 GLN A C 1
ATOM 1286 O O . GLN A 1 170 ? -13.835 2.345 20.972 1.00 95.00 170 GLN A O 1
ATOM 1291 N N . ALA A 1 171 ? -15.043 3.637 22.349 1.00 94.06 171 ALA A N 1
ATOM 1292 C CA . ALA A 1 171 ? -13.939 3.888 23.275 1.00 94.06 171 ALA A CA 1
ATOM 1293 C C . ALA A 1 171 ? -13.467 2.594 23.957 1.00 94.06 171 ALA A C 1
ATOM 1295 O O . ALA A 1 171 ? -12.265 2.366 24.113 1.00 94.06 171 ALA A O 1
ATOM 1296 N N . GLU A 1 172 ? -14.409 1.720 24.311 1.00 95.31 172 GLU A N 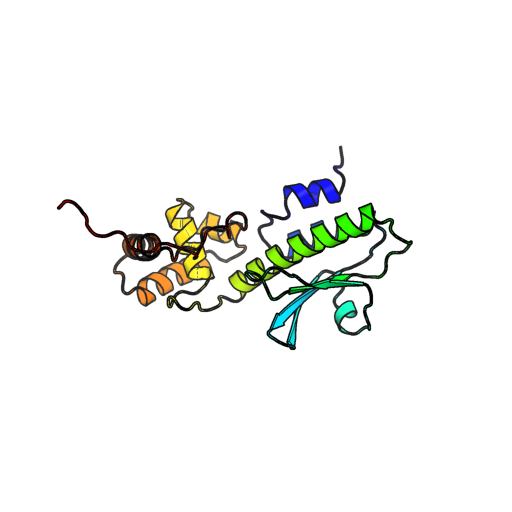1
ATOM 1297 C CA . GLU A 1 172 ? -14.110 0.402 24.858 1.00 95.31 172 GLU A CA 1
ATOM 1298 C C . GLU A 1 172 ? -13.422 -0.501 23.827 1.00 95.31 172 GLU A C 1
ATOM 1300 O O . GLU A 1 172 ? -12.378 -1.076 24.138 1.00 95.31 172 GLU A O 1
ATOM 1305 N N . ALA A 1 173 ? -13.931 -0.561 22.592 1.00 95.56 173 ALA A N 1
ATOM 1306 C CA . ALA A 1 173 ? -13.314 -1.315 21.499 1.00 95.56 173 ALA A CA 1
ATOM 1307 C C . ALA A 1 173 ? -11.852 -0.893 21.264 1.00 95.56 173 ALA A C 1
ATOM 1309 O O . ALA A 1 173 ? -10.954 -1.738 21.206 1.00 95.56 173 ALA A O 1
ATOM 1310 N N . ILE A 1 174 ? -11.590 0.419 21.218 1.00 93.06 174 ILE A N 1
ATOM 1311 C CA . ILE A 1 174 ? -10.235 0.974 21.096 1.00 93.06 174 ILE A CA 1
ATOM 1312 C C . ILE A 1 174 ? -9.360 0.539 22.279 1.00 93.06 174 ILE A C 1
ATOM 1314 O O . ILE A 1 174 ? -8.239 0.082 22.073 1.00 93.06 174 ILE A O 1
ATOM 1318 N N . SER A 1 175 ? -9.862 0.638 23.513 1.00 92.50 175 SER A N 1
ATOM 1319 C CA . SER A 1 175 ? -9.122 0.247 24.721 1.00 92.50 175 SER A CA 1
ATOM 1320 C C . SER A 1 175 ? -8.792 -1.250 24.757 1.00 92.50 175 SER A C 1
ATOM 1322 O O . SER A 1 175 ? -7.683 -1.641 25.130 1.00 92.50 175 SER A O 1
ATOM 1324 N N . VAL A 1 176 ? -9.728 -2.116 24.356 1.00 91.00 176 VAL A N 1
ATOM 1325 C CA . VAL A 1 176 ? -9.506 -3.567 24.252 1.00 91.00 176 VAL A CA 1
ATOM 1326 C C . VAL A 1 176 ? -8.435 -3.870 23.207 1.00 91.00 176 VAL A C 1
ATOM 1328 O O . VAL A 1 176 ? -7.462 -4.560 23.518 1.00 91.00 176 VAL A O 1
ATOM 1331 N N . ALA A 1 177 ? -8.573 -3.324 21.999 1.00 87.25 177 ALA A N 1
ATOM 1332 C CA . ALA A 1 177 ? -7.620 -3.554 20.921 1.00 87.25 177 ALA A CA 1
ATOM 1333 C C . ALA A 1 177 ? -6.225 -2.982 21.244 1.00 87.25 177 ALA A C 1
ATOM 1335 O O . ALA A 1 177 ? -5.221 -3.640 20.967 1.00 87.25 177 ALA A O 1
ATOM 1336 N N . ALA A 1 178 ? -6.140 -1.815 21.894 1.00 83.44 178 ALA A N 1
ATOM 1337 C CA . ALA A 1 178 ? -4.880 -1.210 22.333 1.00 83.44 178 ALA A CA 1
ATOM 1338 C C . ALA A 1 178 ? -4.162 -2.071 23.381 1.00 83.44 178 ALA A C 1
ATOM 1340 O O . ALA A 1 178 ? -2.986 -2.389 23.215 1.00 83.44 178 ALA A O 1
ATOM 1341 N N . ARG A 1 179 ? -4.873 -2.510 24.431 1.00 81.75 179 ARG A N 1
ATOM 1342 C CA . ARG A 1 179 ? -4.306 -3.361 25.496 1.00 81.75 179 ARG A CA 1
ATOM 1343 C C . ARG A 1 179 ? -3.772 -4.691 24.975 1.00 81.75 179 ARG A C 1
ATOM 1345 O O . ARG A 1 179 ? -2.853 -5.248 25.564 1.00 81.75 179 ARG A O 1
ATOM 1352 N N . ARG A 1 180 ? -4.359 -5.202 23.892 1.00 82.50 180 ARG A N 1
ATOM 1353 C CA . ARG A 1 180 ? -3.956 -6.460 23.255 1.00 82.50 180 ARG A CA 1
ATOM 1354 C C . ARG A 1 180 ? -2.908 -6.282 22.150 1.00 82.50 180 ARG A C 1
ATOM 1356 O O . ARG A 1 180 ? -2.483 -7.277 21.575 1.00 82.50 180 ARG A O 1
ATOM 1363 N N . GLY A 1 181 ? -2.487 -5.049 21.853 1.00 77.44 181 GLY A N 1
ATOM 1364 C CA . GLY A 1 181 ? -1.521 -4.766 20.787 1.00 77.44 181 GLY A CA 1
ATOM 1365 C C . GLY A 1 181 ? -2.061 -5.044 19.381 1.00 77.44 181 GLY A C 1
ATOM 1366 O O . GLY A 1 181 ? -1.300 -5.358 18.473 1.00 77.44 181 GLY A O 1
ATOM 1367 N N . TRP A 1 182 ? -3.381 -4.976 19.191 1.00 84.62 182 TRP A N 1
ATOM 1368 C CA . TRP A 1 182 ? -4.038 -5.327 17.928 1.00 84.62 182 TRP A CA 1
ATOM 1369 C C . TRP A 1 182 ? -4.231 -4.146 16.989 1.00 84.62 182 TRP A C 1
ATOM 1371 O O . TRP A 1 182 ? -4.524 -4.348 15.815 1.00 84.62 182 TRP A O 1
ATOM 1381 N N . LEU A 1 183 ? -4.072 -2.916 17.466 1.00 80.69 183 LEU A N 1
ATOM 1382 C CA . LEU A 1 183 ? -4.210 -1.745 16.610 1.00 80.69 183 LEU A CA 1
ATOM 1383 C C . LEU A 1 183 ? -3.126 -1.745 15.534 1.00 80.69 183 LEU A C 1
ATOM 1385 O O . LEU A 1 183 ? -1.940 -1.881 15.829 1.00 80.69 183 LEU A O 1
ATOM 1389 N N . ALA A 1 184 ? -3.543 -1.574 14.284 1.00 69.69 184 ALA A N 1
ATOM 1390 C CA . ALA A 1 184 ? -2.616 -1.287 13.206 1.00 69.69 184 ALA A CA 1
ATOM 1391 C C . ALA A 1 184 ? -2.403 0.229 13.210 1.00 69.69 184 ALA A C 1
ATOM 1393 O O . ALA A 1 184 ? -3.307 0.997 12.897 1.00 69.69 184 ALA A O 1
ATOM 1394 N N . VAL A 1 185 ? -1.223 0.670 13.648 1.00 56.97 185 VAL A N 1
ATOM 1395 C CA . VAL A 1 185 ? -0.893 2.105 13.767 1.00 56.97 185 VAL A CA 1
ATOM 1396 C C . VAL A 1 185 ? -0.277 2.655 12.477 1.00 56.97 185 VAL A C 1
ATOM 1398 O O . VAL A 1 185 ? 0.123 3.815 12.404 1.00 56.97 185 VAL A O 1
ATOM 1401 N N . THR A 1 186 ? -0.157 1.833 11.441 1.00 49.59 186 THR A N 1
ATOM 1402 C CA . THR A 1 186 ? 0.585 2.204 10.249 1.00 49.59 186 THR A CA 1
ATOM 1403 C C . THR A 1 186 ? -0.200 3.153 9.343 1.00 49.59 186 THR A C 1
ATOM 1405 O O . THR A 1 186 ? -1.043 2.726 8.569 1.00 49.59 186 THR A O 1
ATOM 1408 N N . SER A 1 187 ? 0.225 4.418 9.273 1.00 50.16 187 SER A N 1
ATOM 1409 C CA . SER A 1 187 ? 0.908 4.824 8.030 1.00 50.16 187 SER A CA 1
ATOM 1410 C C . SER A 1 187 ? 2.199 4.008 7.996 1.00 50.16 187 SER A C 1
ATOM 1412 O O . SER A 1 187 ? 2.832 3.953 9.042 1.00 50.16 187 SER A O 1
ATOM 1414 N N . LEU A 1 188 ? 2.529 3.305 6.901 1.00 43.97 188 LEU A N 1
ATOM 1415 C CA . LEU A 1 188 ? 3.623 2.310 6.765 1.00 43.97 188 LEU A CA 1
ATOM 1416 C C . LEU A 1 188 ? 5.037 2.765 7.179 1.00 43.97 188 LEU A C 1
ATOM 1418 O O . LEU A 1 188 ? 5.973 2.724 6.392 1.00 43.97 188 LEU A O 1
ATOM 1422 N N . GLU A 1 189 ? 5.228 3.116 8.441 1.00 40.22 189 GLU A N 1
ATOM 1423 C CA . GLU A 1 189 ? 6.521 3.468 9.009 1.00 40.22 189 GLU A CA 1
ATOM 1424 C C . GLU A 1 189 ? 6.903 2.588 10.200 1.00 40.22 189 GLU A C 1
ATOM 1426 O O . GLU A 1 189 ? 8.068 2.588 10.561 1.00 40.22 189 GLU A O 1
ATOM 1431 N N . ASN A 1 190 ? 6.009 1.767 10.770 1.00 36.59 190 ASN A N 1
ATOM 1432 C CA . ASN A 1 190 ? 6.330 1.024 12.000 1.00 36.59 190 ASN A CA 1
ATOM 1433 C C . ASN A 1 190 ? 5.858 -0.441 12.035 1.00 36.59 190 ASN A C 1
ATOM 1435 O O . ASN A 1 190 ? 5.402 -0.922 13.071 1.00 36.59 190 ASN A O 1
ATOM 1439 N N . CYS A 1 191 ? 6.048 -1.205 10.956 1.00 30.98 191 CYS A N 1
ATOM 1440 C CA . CYS A 1 191 ? 6.138 -2.669 11.091 1.00 30.98 191 CYS A CA 1
ATOM 1441 C C . CYS A 1 191 ? 7.559 -3.070 11.508 1.00 30.98 191 CYS A C 1
ATOM 1443 O O . CYS A 1 191 ? 8.262 -3.793 10.814 1.00 30.98 191 CYS A O 1
ATOM 1445 N N . SER A 1 192 ? 8.002 -2.565 12.652 1.00 39.00 192 SER A N 1
ATOM 1446 C CA . SER A 1 192 ? 9.259 -2.955 13.279 1.00 39.00 192 SER A CA 1
ATOM 1447 C C . SER A 1 192 ? 9.051 -2.979 14.784 1.00 39.00 192 SER A C 1
ATOM 1449 O O . SER A 1 192 ? 9.41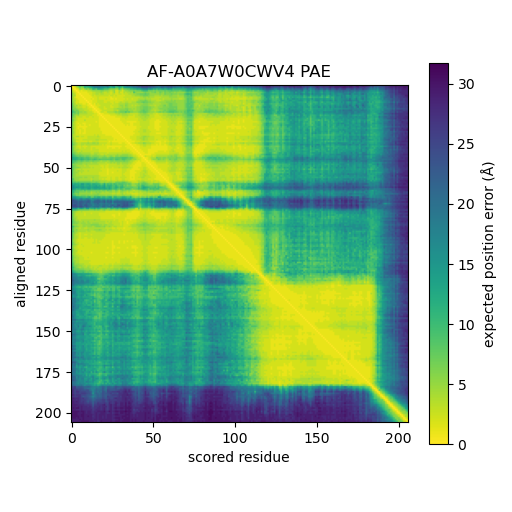3 -2.061 15.509 1.00 39.00 192 SER A O 1
ATOM 1451 N N . SER A 1 193 ? 8.428 -4.055 15.268 1.00 31.95 193 SER A N 1
ATOM 1452 C CA . SER A 1 193 ? 8.495 -4.455 16.676 1.00 31.95 193 SER A CA 1
ATOM 1453 C C . SER A 1 193 ? 8.196 -5.947 16.832 1.00 31.95 193 SER A C 1
ATOM 1455 O O . SER A 1 193 ? 7.066 -6.360 17.051 1.00 31.95 193 SER A O 1
ATOM 1457 N N . SER A 1 194 ? 9.263 -6.744 16.737 1.00 35.19 194 SER A N 1
ATOM 1458 C CA . SER A 1 194 ? 9.635 -7.701 17.786 1.00 35.19 194 SER A CA 1
ATOM 1459 C C . SER A 1 194 ? 8.507 -8.580 18.364 1.00 35.19 194 SER A C 1
ATOM 1461 O O . SER A 1 194 ? 7.989 -8.312 19.448 1.00 35.19 194 SER A O 1
ATOM 1463 N N . CYS A 1 195 ? 8.253 -9.731 17.735 1.00 31.84 195 CYS A N 1
ATOM 1464 C CA . CYS A 1 195 ? 7.674 -10.901 18.414 1.00 31.84 195 CYS A CA 1
ATOM 1465 C C . CYS A 1 195 ? 8.743 -11.908 18.881 1.00 31.84 195 CYS A C 1
ATOM 1467 O O . CYS A 1 195 ? 8.454 -13.094 19.020 1.00 31.84 195 CYS A O 1
ATOM 1469 N N . GLN A 1 196 ? 9.978 -11.471 19.151 1.00 36.72 196 GLN A N 1
ATOM 1470 C CA . GLN A 1 196 ? 10.991 -12.337 19.756 1.00 36.72 196 GLN A CA 1
ATOM 1471 C C . GLN A 1 196 ? 11.417 -11.799 21.127 1.00 36.72 196 GLN A C 1
ATOM 1473 O O . GLN A 1 196 ? 12.106 -10.792 21.234 1.00 36.72 196 GLN A O 1
ATOM 1478 N N . ASN A 1 197 ? 11.017 -12.557 22.156 1.00 33.50 197 ASN A N 1
ATOM 1479 C CA . ASN A 1 197 ? 11.462 -12.531 23.555 1.00 33.50 197 ASN A CA 1
ATOM 1480 C C . ASN A 1 197 ? 10.823 -11.501 24.503 1.00 33.50 197 ASN A C 1
ATOM 1482 O O . ASN A 1 197 ? 11.502 -10.656 25.078 1.00 33.50 197 ASN A O 1
ATOM 1486 N N . LEU A 1 198 ? 9.538 -11.693 24.819 1.00 30.36 198 LEU A N 1
ATOM 1487 C CA . LEU A 1 198 ? 9.041 -11.435 26.179 1.00 30.36 198 LEU A CA 1
ATOM 1488 C C . LEU A 1 198 ? 8.951 -12.766 26.930 1.00 30.36 198 LEU A C 1
ATOM 1490 O O . LEU A 1 198 ? 7.879 -13.309 27.187 1.00 30.36 198 LEU A O 1
ATOM 1494 N N . THR A 1 199 ? 10.118 -13.323 27.245 1.00 30.53 199 THR A N 1
ATOM 1495 C CA . THR A 1 199 ? 10.233 -14.449 28.167 1.00 30.53 199 THR A CA 1
ATOM 1496 C C . THR A 1 199 ? 10.096 -13.920 29.593 1.00 30.53 199 THR A C 1
ATOM 1498 O O . THR A 1 199 ? 10.815 -13.016 30.013 1.00 30.53 199 THR A O 1
ATOM 1501 N N . TYR A 1 200 ? 9.143 -14.501 30.316 1.00 33.88 200 TYR A N 1
ATOM 1502 C CA . TYR A 1 200 ? 8.893 -14.370 31.748 1.00 33.88 200 TYR A CA 1
ATOM 1503 C C . TYR A 1 200 ? 10.150 -14.118 32.603 1.00 33.88 200 TYR A C 1
ATOM 1505 O O . TYR A 1 200 ? 11.077 -14.926 32.617 1.00 33.88 200 TYR A O 1
ATOM 1513 N N . LYS A 1 201 ? 10.091 -13.094 33.460 1.00 30.25 201 LYS A N 1
ATOM 1514 C CA . LYS A 1 201 ? 10.689 -13.151 34.802 1.00 30.25 201 LYS A CA 1
ATOM 1515 C C . LYS A 1 201 ? 9.653 -12.718 35.832 1.00 30.25 201 LYS A C 1
ATOM 1517 O O . LYS A 1 201 ? 9.594 -11.566 36.247 1.00 30.25 201 LYS A O 1
ATOM 1522 N N . ALA A 1 202 ? 8.830 -13.680 36.234 1.00 33.34 202 ALA A N 1
ATOM 1523 C CA . ALA A 1 202 ? 8.238 -13.660 37.558 1.00 33.34 202 ALA A CA 1
ATOM 1524 C C . ALA A 1 202 ? 9.284 -14.170 38.564 1.00 33.34 202 ALA A C 1
ATOM 1526 O O . ALA A 1 202 ? 9.935 -15.177 38.308 1.00 33.34 202 ALA A O 1
ATOM 1527 N N . ALA A 1 203 ? 9.372 -13.463 39.692 1.00 36.16 203 ALA A N 1
ATOM 1528 C CA . ALA A 1 203 ? 9.923 -13.874 40.983 1.00 36.16 203 ALA A CA 1
ATOM 1529 C C . ALA A 1 203 ? 11.422 -14.230 41.075 1.00 36.16 203 ALA A C 1
ATOM 1531 O O . ALA A 1 203 ? 11.855 -15.296 40.659 1.00 36.16 203 ALA A O 1
ATOM 1532 N N . GLN A 1 204 ? 12.169 -13.371 41.778 1.00 33.94 204 GLN A N 1
ATOM 1533 C CA . GLN A 1 204 ? 13.036 -13.780 42.892 1.00 33.94 204 GLN A CA 1
ATOM 1534 C C . GLN A 1 204 ? 13.343 -12.552 43.771 1.00 33.94 204 GLN A C 1
ATOM 1536 O O . GLN A 1 204 ? 14.380 -11.910 43.654 1.00 33.94 204 GLN A O 1
ATOM 1541 N N . ASN A 1 205 ? 12.373 -12.202 44.621 1.00 38.72 205 ASN A N 1
ATOM 1542 C CA . ASN A 1 205 ? 12.676 -11.773 45.984 1.00 38.72 205 ASN A CA 1
ATOM 1543 C C . ASN A 1 205 ? 12.527 -13.038 46.834 1.00 38.72 205 ASN A C 1
ATOM 1545 O O . ASN A 1 205 ? 11.432 -13.606 46.883 1.00 38.72 205 ASN A O 1
ATOM 1549 N N . GLY A 1 206 ? 13.635 -13.483 47.419 1.00 34.44 206 GLY A N 1
ATOM 1550 C CA . GLY A 1 206 ? 13.784 -14.720 48.181 1.00 34.44 206 GLY A CA 1
ATOM 1551 C C . GLY A 1 206 ? 15.242 -15.128 48.192 1.00 34.44 206 GLY A C 1
ATOM 1552 O O . GLY A 1 206 ? 15.651 -15.757 47.194 1.00 34.44 206 GLY A O 1
#

Secondary structure (DSSP, 8-state):
-PPPHHHHHHHHTTT-SSHHHHHHHHHHHHHTTT---EEEEEEETTEEEEEEES-GGGGGS--S-EEE---TTS--EEEEEPPPSSPPPHHHHHHHHHHHHHHHHHHHHHHHHHTT-B-TTSSBHHHHHHHHHHHTT--HHHHHHHTT--HHHHHHHHHHHHHHHT-SSHHHHHHHHHHTT-----STT------S----------